Protein AF-0000000080414585 (afdb_homodimer)

Nearest PDB structures (foldseek):
  7n94-assembly2_B  TM=7.029E-01  e=3.681E+00  Homo sapiens
  2xro-assembly1_E  TM=2.691E-01  e=3.220E+00  Pseudomonas putida
  7n94-assembly2_B  TM=5.873E-01  e=5.509E+00  Homo sapiens
  2xro-assembly1_E  TM=2.695E-01  e=3.018E+00  Pseudomonas putida
  4v1u-assembly1_B  TM=4.059E-01  e=7.696E+00  Lyngbya aestuarii

Solvent-accessible surface area (backbone atoms only — not comparable to full-atom values): 10347 Å² total; per-residue (Å²): 128,71,82,68,76,37,24,48,28,58,72,71,90,74,60,68,71,66,37,61,93,36,61,44,49,72,74,57,36,41,73,35,65,55,66,41,73,58,12,51,52,49,50,52,52,35,48,66,56,44,36,40,76,48,63,10,19,18,79,77,21,52,59,20,63,63,70,38,78,55,98,88,45,71,35,42,61,55,44,41,36,27,24,63,84,25,47,63,35,51,69,61,46,93,128,69,83,66,76,37,24,48,28,58,73,71,91,73,60,70,70,68,38,62,93,36,60,44,49,73,74,57,35,40,72,34,64,55,67,40,74,59,12,51,52,50,50,52,52,34,4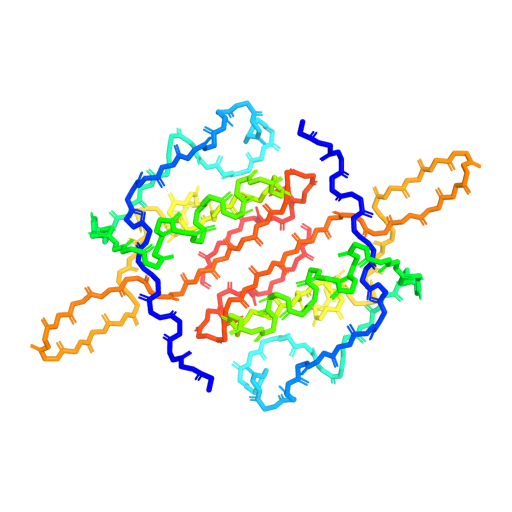8,67,56,45,35,41,75,48,64,10,18,18,81,77,22,53,58,19,62,62,70,38,78,53,97,89,46,70,35,43,60,55,43,40,35,26,25,62,84,26,46,62,35,51,67,62,49,94

Radius of gyration: 15.65 Å; Cα contacts (8 Å, |Δi|>4): 394; chains: 2; bounding box: 30×54×35 Å

Structure (mmCIF, N/CA/C/O backbone):
data_AF-0000000080414585-model_v1
#
loop_
_entity.id
_entity.type
_entity.pdbx_description
1 polymer 'Endonuclease/exonuclease/phosphatase domain-containing protein'
#
loop_
_atom_site.group_PDB
_atom_site.id
_atom_site.type_symbol
_atom_site.label_atom_id
_atom_site.label_alt_id
_atom_site.label_comp_id
_atom_site.label_asym_id
_atom_site.label_entity_id
_atom_site.label_seq_id
_atom_site.pdbx_PDB_ins_code
_atom_site.Cartn_x
_atom_site.Cartn_y
_atom_site.Cartn_z
_atom_site.occupancy
_atom_site.B_iso_or_equiv
_atom_site.auth_seq_id
_atom_site.auth_comp_id
_atom_site.auth_asym_id
_atom_site.auth_atom_id
_atom_site.pdbx_PDB_model_num
ATOM 1 N N . MET A 1 1 ? -13.617 13.078 -6.953 1 32.94 1 MET A N 1
ATOM 2 C CA . MET A 1 1 ? -12.703 12.227 -6.195 1 32.94 1 MET A CA 1
ATOM 3 C C . MET A 1 1 ? -12.023 13.016 -5.082 1 32.94 1 MET A C 1
ATOM 5 O O . MET A 1 1 ? -11.352 14.016 -5.348 1 32.94 1 MET A O 1
ATOM 9 N N . GLY A 1 2 ? -12.648 13.188 -4.074 1 44.84 2 GLY A N 1
ATOM 10 C CA . GLY A 1 2 ? -12.359 14.125 -3.002 1 44.84 2 GLY A CA 1
ATOM 11 C C . GLY A 1 2 ? -11.031 13.867 -2.324 1 44.84 2 GLY A C 1
ATOM 12 O O . GLY A 1 2 ? -10.422 12.812 -2.514 1 44.84 2 GLY A O 1
ATOM 13 N N . ASP A 1 3 ? -10.258 14.984 -1.922 1 55.84 3 ASP A N 1
ATOM 14 C CA . ASP A 1 3 ? -9.062 15.078 -1.087 1 55.84 3 ASP A CA 1
ATOM 15 C C . ASP A 1 3 ? -9.094 14.047 0.036 1 55.84 3 ASP A C 1
ATOM 17 O O . ASP A 1 3 ? -10.047 13.992 0.815 1 55.84 3 ASP A O 1
ATOM 21 N N . PHE A 1 4 ? -8.758 12.805 -0.205 1 63.44 4 PHE A N 1
ATOM 22 C CA . PHE A 1 4 ? -8.727 11.844 0.887 1 63.44 4 PHE A CA 1
ATOM 23 C C . PHE A 1 4 ? -7.906 12.375 2.059 1 63.44 4 PHE A C 1
ATOM 25 O O . PHE A 1 4 ? -6.699 12.141 2.133 1 63.44 4 PHE A O 1
ATOM 32 N N . ASN A 1 5 ? -8.492 13.391 2.703 1 83.19 5 ASN A N 1
ATOM 33 C CA . ASN A 1 5 ? -7.844 14 3.857 1 83.19 5 ASN A CA 1
ATOM 34 C C . ASN A 1 5 ? -7.941 13.109 5.094 1 83.19 5 ASN A C 1
ATOM 36 O O . ASN A 1 5 ? -8.484 13.523 6.121 1 83.19 5 ASN A O 1
ATOM 40 N N . ALA A 1 6 ? -7.539 11.914 4.938 1 92.12 6 ALA A N 1
ATOM 41 C CA . ALA A 1 6 ? -7.52 10.984 6.07 1 92.12 6 ALA A CA 1
ATOM 42 C C . ALA A 1 6 ? -6.402 11.336 7.047 1 92.12 6 ALA A C 1
ATOM 44 O O . ALA A 1 6 ? -5.262 11.562 6.637 1 92.12 6 ALA A O 1
ATOM 45 N N . ARG A 1 7 ? -6.816 11.492 8.273 1 94.19 7 ARG A N 1
ATOM 46 C CA . ARG A 1 7 ? -5.855 11.68 9.359 1 94.19 7 ARG A CA 1
ATOM 47 C C . ARG A 1 7 ? -5.875 10.492 10.312 1 94.19 7 ARG A C 1
ATOM 49 O O . ARG A 1 7 ? -6.914 10.164 10.883 1 94.19 7 ARG A O 1
ATOM 56 N N . VAL A 1 8 ? -4.68 9.805 10.406 1 95.81 8 VAL A N 1
ATOM 57 C CA . VAL A 1 8 ? -4.652 8.539 11.133 1 95.81 8 VAL A CA 1
ATOM 58 C C . VAL A 1 8 ? -4.039 8.742 12.516 1 95.81 8 VAL A C 1
ATOM 60 O O . VAL A 1 8 ? -3.98 7.816 13.32 1 95.81 8 VAL A O 1
ATOM 63 N N . GLY A 1 9 ? -3.549 10 12.805 1 95.75 9 GLY A N 1
ATOM 64 C CA . GLY A 1 9 ? -2.941 10.242 14.102 1 95.75 9 GLY A CA 1
ATOM 65 C C . GLY A 1 9 ? -1.896 9.211 14.477 1 95.75 9 GLY A C 1
ATOM 66 O O . GLY A 1 9 ? -1.092 8.805 13.633 1 95.75 9 GLY A O 1
ATOM 67 N N . ASN A 1 10 ? -1.866 8.82 15.836 1 97.06 10 ASN A N 1
ATOM 68 C CA . ASN A 1 10 ? -0.916 7.832 16.328 1 97.06 10 ASN A CA 1
ATOM 69 C C . ASN A 1 10 ? -1.587 6.484 16.594 1 97.06 10 ASN A C 1
ATOM 71 O O . ASN A 1 10 ? -0.973 5.578 17.156 1 97.06 10 ASN A O 1
ATOM 75 N N . LEU A 1 11 ? -2.867 6.391 16.125 1 95.06 11 LEU A N 1
ATOM 76 C CA . LEU A 1 11 ? -3.512 5.086 16.219 1 95.06 11 LEU A CA 1
ATOM 77 C C . LEU A 1 11 ? -2.777 4.055 15.359 1 95.06 11 LEU A C 1
ATOM 79 O O . LEU A 1 11 ? -2.436 4.328 14.211 1 95.06 11 LEU A O 1
ATOM 83 N N . ASP A 1 12 ? -2.475 2.906 15.938 1 94.44 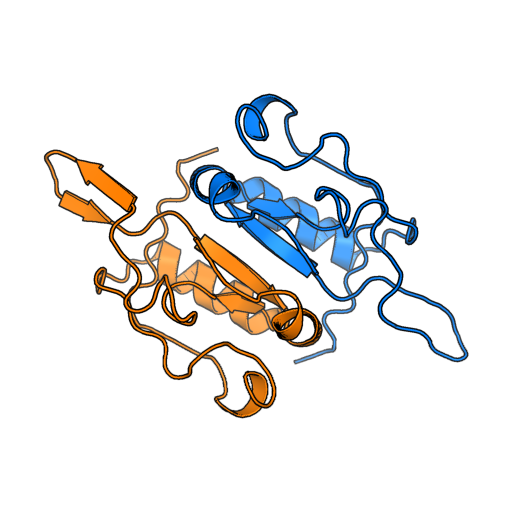12 ASP A N 1
ATOM 84 C CA . ASP A 1 12 ? -1.675 1.858 15.312 1 94.44 12 ASP A CA 1
ATOM 85 C C . ASP A 1 12 ? -2.213 0.473 15.664 1 94.44 12 ASP A C 1
ATOM 87 O O . ASP A 1 12 ? -2.115 0.036 16.812 1 94.44 12 ASP A O 1
ATOM 91 N N . TYR A 1 13 ? -2.76 -0.189 14.688 1 94.19 13 TYR A N 1
ATOM 92 C CA . TYR A 1 13 ? -3.295 -1.531 14.891 1 94.19 13 TYR A CA 1
ATOM 93 C C . TYR A 1 13 ? -2.217 -2.586 14.68 1 94.19 13 TYR A C 1
ATOM 95 O O . TYR A 1 13 ? -2.475 -3.783 14.82 1 94.19 13 TYR A O 1
ATOM 103 N N . SER A 1 14 ? -1.043 -2.164 14.352 1 95.06 14 SER A N 1
ATOM 104 C CA . SER A 1 14 ? 0.007 -3.088 13.938 1 95.06 14 SER A CA 1
ATOM 105 C C . SER A 1 14 ? 0.506 -3.924 15.109 1 95.06 14 SER A C 1
ATOM 107 O O . SER A 1 14 ? 0.507 -3.461 16.25 1 95.06 14 SER A O 1
ATOM 109 N N . ASP A 1 15 ? 0.9 -5.133 14.789 1 95.75 15 ASP A N 1
ATOM 110 C CA . ASP A 1 15 ? 1.646 -5.992 15.703 1 95.75 15 ASP A CA 1
ATOM 111 C C . ASP A 1 15 ? 3.143 -5.691 15.641 1 95.75 15 ASP A C 1
ATOM 113 O O . ASP A 1 15 ? 3.732 -5.672 14.562 1 95.75 15 ASP A O 1
ATOM 117 N N . GLU A 1 16 ? 3.74 -5.512 16.859 1 95.94 16 GLU A N 1
ATOM 118 C CA . GLU A 1 16 ? 5.164 -5.195 16.922 1 95.94 16 GLU A CA 1
ATOM 119 C C . GLU A 1 16 ? 5.992 -6.207 16.141 1 95.94 16 GLU A C 1
ATOM 121 O O . GLU A 1 16 ? 7.008 -5.855 15.539 1 95.94 16 GLU A O 1
ATOM 126 N N . GLN A 1 17 ? 5.609 -7.383 16.078 1 96.69 17 GLN A N 1
ATOM 127 C CA . GLN A 1 17 ? 6.379 -8.484 15.523 1 96.69 17 GLN A CA 1
ATOM 128 C C . GLN A 1 17 ? 6.574 -8.312 14.016 1 96.69 17 GLN A C 1
ATOM 130 O O . GLN A 1 17 ? 7.539 -8.82 13.445 1 96.69 17 GLN A O 1
ATOM 135 N N . VAL A 1 18 ? 5.645 -7.602 13.406 1 95.5 18 VAL A N 1
ATOM 136 C CA . VAL A 1 18 ? 5.715 -7.48 11.953 1 95.5 18 VAL A CA 1
ATOM 137 C C . VAL A 1 18 ? 6.918 -6.625 11.562 1 95.5 18 VAL A C 1
ATOM 139 O O . VAL A 1 18 ? 7.375 -6.672 10.414 1 95.5 18 VAL A O 1
ATOM 142 N N . PHE A 1 19 ? 7.414 -5.816 12.469 1 96.69 19 PHE A N 1
ATOM 143 C CA . PHE A 1 19 ? 8.5 -4.895 12.172 1 96.69 19 PHE A CA 1
ATOM 144 C C . PHE A 1 19 ? 9.844 -5.5 12.547 1 96.69 19 PHE A C 1
ATOM 146 O O . PHE A 1 19 ? 10.891 -4.867 12.367 1 96.69 19 PHE A O 1
ATOM 153 N N . PHE A 1 20 ? 9.734 -6.77 13.062 1 94.44 20 PHE A N 1
ATOM 154 C CA . PHE A 1 20 ? 10.977 -7.445 13.398 1 94.44 20 PHE A CA 1
ATOM 155 C C . PHE A 1 20 ? 11.852 -7.621 12.164 1 94.44 20 PHE A C 1
ATOM 157 O O . PHE A 1 20 ? 11.359 -8 11.102 1 94.44 20 PHE A O 1
ATOM 164 N N . GLU A 1 21 ? 13.117 -7.289 12.18 1 93.56 21 GLU A N 1
ATOM 165 C CA . GLU A 1 21 ? 14.109 -7.441 11.125 1 93.56 21 GLU A CA 1
ATOM 166 C C . GLU A 1 21 ? 13.938 -6.375 10.047 1 93.56 21 GLU A C 1
ATOM 168 O O . GLU A 1 21 ? 14.305 -6.586 8.891 1 93.56 21 GLU A O 1
ATOM 173 N N . THR A 1 22 ? 13.102 -5.434 10.281 1 95 22 THR A N 1
ATOM 174 C CA . THR A 1 22 ? 12.992 -4.27 9.406 1 95 22 THR A CA 1
ATOM 175 C C . THR A 1 22 ? 13.695 -3.062 10.023 1 95 22 THR A C 1
ATOM 177 O O . THR A 1 22 ? 14.188 -3.131 11.148 1 95 22 THR A O 1
ATOM 180 N N . LYS A 1 23 ? 13.797 -1.981 9.336 1 93.81 23 LYS A N 1
ATOM 181 C CA . LYS A 1 23 ? 14.383 -0.744 9.836 1 93.81 23 LYS A CA 1
ATOM 182 C C . LYS A 1 23 ? 13.32 0.173 10.43 1 93.81 23 LYS A C 1
ATOM 184 O O . LYS A 1 23 ? 13.602 1.317 10.789 1 93.81 23 LYS A O 1
ATOM 189 N N . LEU A 1 24 ? 12.094 -0.385 10.469 1 96.06 24 LEU A N 1
ATOM 190 C CA . LEU A 1 24 ? 10.961 0.417 10.914 1 96.06 24 LEU A CA 1
ATOM 191 C C . LEU A 1 24 ? 10.727 0.236 12.406 1 96.06 24 LEU A C 1
ATOM 193 O O . LEU A 1 24 ? 10.773 -0.886 12.922 1 96.06 24 LEU A O 1
ATOM 197 N N . GLU A 1 25 ? 10.5 1.334 13.031 1 96.31 25 GLU A N 1
ATOM 198 C CA . GLU A 1 25 ? 10.297 1.326 14.477 1 96.31 25 GLU A CA 1
ATOM 199 C C . GLU A 1 25 ? 8.844 1.035 14.836 1 96.31 25 GLU A C 1
ATOM 201 O O . GLU A 1 25 ? 7.941 1.291 14.031 1 96.31 25 GLU A O 1
ATOM 206 N N . TRP A 1 26 ? 8.602 0.484 16.031 1 96.06 26 TRP A N 1
ATOM 207 C CA . TRP A 1 26 ? 7.305 0.287 16.672 1 96.06 26 TRP A CA 1
ATOM 208 C C . TRP A 1 26 ? 7.344 0.722 18.125 1 96.06 26 TRP A C 1
ATOM 210 O O . TRP A 1 26 ? 8.312 0.443 18.844 1 96.06 26 TRP A O 1
ATOM 220 N N . PRO A 1 27 ? 6.5 1.362 18.641 1 95.19 27 PRO A N 1
ATOM 221 C C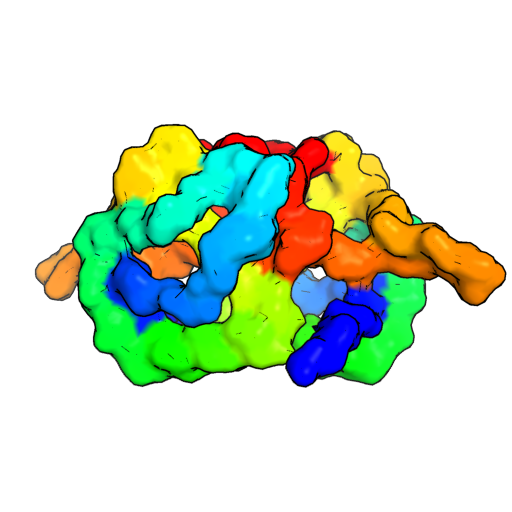A . PRO A 1 27 ? 5.352 1.935 17.938 1 95.19 27 PRO A CA 1
ATOM 222 C C . PRO A 1 27 ? 5.742 3.104 17.031 1 95.19 27 PRO A C 1
ATOM 224 O O . PRO A 1 27 ? 6.879 3.574 17.078 1 95.19 27 PRO A O 1
ATOM 227 N N . ARG A 1 28 ? 4.75 3.461 16.188 1 95.12 28 ARG A N 1
ATOM 228 C CA . ARG A 1 28 ? 4.957 4.656 15.375 1 95.12 28 ARG A CA 1
ATOM 229 C C . ARG A 1 28 ? 4.719 5.922 16.188 1 95.12 28 ARG A C 1
ATOM 231 O O . ARG A 1 28 ? 4.047 5.883 17.219 1 95.12 28 ARG A O 1
ATOM 238 N N . PHE A 1 29 ? 5.324 7.055 15.664 1 97.25 29 PHE A N 1
ATOM 239 C CA . PHE A 1 29 ? 5.094 8.352 16.297 1 97.25 29 PHE A CA 1
ATOM 240 C C . PHE A 1 29 ? 4.891 9.43 15.242 1 97.25 29 PHE A C 1
ATOM 242 O O . PHE A 1 29 ? 5.664 9.531 14.289 1 97.25 29 PHE A O 1
ATOM 249 N N . SER A 1 30 ? 3.83 10.219 15.398 1 97.25 30 SER A N 1
ATOM 250 C CA . SER A 1 30 ? 3.506 11.32 14.5 1 97.25 30 SER A CA 1
ATOM 251 C C . SER A 1 30 ? 3.188 12.594 15.281 1 97.25 30 SER A C 1
ATOM 253 O O . SER A 1 30 ? 2.553 12.531 16.344 1 97.25 30 SER A O 1
ATOM 255 N N . TYR A 1 31 ? 3.66 13.742 14.805 1 96.94 31 TYR A N 1
ATOM 256 C CA . TYR A 1 31 ? 3.277 15.023 15.398 1 96.94 31 TYR A CA 1
ATOM 257 C C . TYR A 1 31 ? 1.79 15.289 15.203 1 96.94 31 TYR A C 1
ATOM 259 O O . TYR A 1 31 ? 1.171 16 16 1 96.94 31 TYR A O 1
ATOM 267 N N . ASP A 1 32 ? 1.221 14.719 14.102 1 96.56 32 ASP A N 1
ATOM 268 C CA . ASP A 1 32 ? -0.223 14.82 13.906 1 96.56 32 ASP A CA 1
ATOM 269 C C . ASP A 1 32 ? -0.965 13.781 14.742 1 96.56 32 ASP A C 1
ATOM 271 O O . ASP A 1 32 ? -1.081 12.625 14.336 1 96.56 32 ASP A O 1
ATOM 275 N N . ASN A 1 33 ? -1.547 14.203 15.781 1 96 33 ASN A N 1
ATOM 276 C CA . ASN A 1 33 ? -2.221 13.273 16.688 1 96 33 ASN A CA 1
ATOM 277 C C . ASN A 1 33 ? -3.727 13.25 16.438 1 96 33 ASN A C 1
ATOM 279 O O . ASN A 1 33 ? -4.473 12.617 17.188 1 96 33 ASN A O 1
ATOM 283 N N . ASN A 1 34 ? -4.117 13.938 15.391 1 95.62 34 ASN A N 1
ATOM 284 C CA . ASN A 1 34 ? -5.547 13.977 15.102 1 95.62 34 ASN A CA 1
ATOM 285 C C . ASN A 1 34 ? -5.992 12.75 14.305 1 95.62 34 ASN A C 1
ATOM 287 O O . ASN A 1 34 ? -5.328 12.359 13.344 1 95.62 34 ASN A O 1
ATOM 291 N N . LEU A 1 35 ? -7.062 12.125 14.781 1 96.06 35 LEU A N 1
ATOM 292 C CA . LEU A 1 35 ? -7.746 11.016 14.125 1 96.06 35 LEU A CA 1
ATOM 293 C C . LEU A 1 35 ? -9.148 11.43 13.688 1 96.06 35 LEU A C 1
ATOM 295 O O . LEU A 1 35 ? -9.922 11.961 14.484 1 96.06 35 LEU A O 1
ATOM 299 N N . ASN A 1 36 ? -9.367 11.281 12.43 1 94.5 36 ASN A N 1
ATOM 300 C CA . ASN A 1 36 ? -10.719 11.547 11.969 1 94.5 36 ASN A CA 1
ATOM 301 C C . ASN A 1 36 ? -11.398 10.281 11.453 1 94.5 36 ASN A C 1
ATOM 303 O O . ASN A 1 36 ? -10.805 9.203 11.461 1 94.5 36 ASN A O 1
ATOM 307 N N . LYS A 1 37 ? -12.664 10.422 11.102 1 94.5 37 LYS A N 1
ATOM 308 C CA . LYS A 1 37 ? -13.461 9.266 10.68 1 94.5 37 LYS A CA 1
ATOM 309 C C . LYS A 1 37 ? -12.836 8.594 9.461 1 94.5 37 LYS A C 1
ATOM 311 O O . LYS A 1 37 ? -12.773 7.363 9.391 1 94.5 37 LYS A O 1
ATOM 316 N N . ARG A 1 38 ? -12.398 9.375 8.508 1 91.56 38 ARG A N 1
ATOM 317 C CA . ARG A 1 38 ? -11.781 8.836 7.301 1 91.56 38 ARG A CA 1
ATOM 318 C C . ARG A 1 38 ? -10.492 8.086 7.637 1 91.56 38 ARG A C 1
ATOM 320 O O . ARG A 1 38 ? -10.227 7.023 7.074 1 91.56 38 ARG A O 1
ATOM 327 N N . GLY A 1 39 ? -9.727 8.664 8.578 1 94.19 39 GLY A N 1
ATOM 328 C CA . GLY A 1 39 ? -8.523 7.996 9.047 1 94.19 39 GLY A CA 1
ATOM 329 C C . GLY A 1 39 ? -8.805 6.652 9.695 1 94.19 39 GLY A C 1
ATOM 330 O O . GLY A 1 39 ? -8.086 5.68 9.445 1 94.19 39 GLY A O 1
ATOM 331 N N . THR A 1 40 ? -9.875 6.617 10.453 1 95.06 40 THR A N 1
ATOM 332 C CA . THR A 1 40 ? -10.258 5.375 11.117 1 95.06 40 THR A CA 1
ATOM 333 C C . THR A 1 40 ? -10.641 4.309 10.102 1 95.06 40 THR A C 1
ATOM 335 O O . THR A 1 40 ? -10.211 3.16 10.203 1 95.06 40 THR A O 1
ATOM 338 N N . LEU A 1 41 ? -11.398 4.672 9.156 1 93.44 41 LEU A N 1
ATOM 339 C CA . LEU A 1 41 ? -11.82 3.746 8.109 1 93.44 41 LEU A CA 1
ATOM 340 C C . LEU A 1 41 ? -10.625 3.25 7.305 1 93.44 41 LEU A C 1
ATOM 342 O O . LEU A 1 41 ? -10.531 2.059 7 1 93.44 41 LEU A O 1
ATOM 346 N N . LEU A 1 42 ? -9.797 4.148 6.984 1 93.25 42 LEU A N 1
ATOM 347 C CA . LEU A 1 42 ? -8.586 3.785 6.254 1 93.25 42 LEU A CA 1
ATOM 348 C C . LEU A 1 42 ? -7.754 2.783 7.047 1 93.25 42 LEU A C 1
ATOM 350 O O . LEU A 1 42 ? -7.328 1.762 6.504 1 93.25 42 LEU A O 1
ATOM 354 N N . LEU A 1 43 ? -7.562 3.09 8.305 1 95.19 43 LEU A N 1
ATOM 355 C CA . LEU A 1 43 ? -6.781 2.213 9.172 1 95.19 43 LEU A CA 1
ATOM 356 C C . LEU A 1 43 ? -7.398 0.818 9.227 1 95.19 43 LEU A C 1
ATOM 358 O O . LEU A 1 43 ? -6.684 -0.184 9.156 1 95.19 43 LEU A O 1
ATOM 362 N N . GLU A 1 44 ? -8.641 0.764 9.359 1 94.12 44 GLU A N 1
ATOM 363 C CA . GLU A 1 44 ? -9.336 -0.517 9.445 1 94.12 44 GLU A CA 1
ATOM 364 C C . GLU A 1 44 ? -9.195 -1.307 8.148 1 94.12 44 GLU A C 1
ATOM 366 O O . GLU A 1 44 ? -8.938 -2.512 8.172 1 94.12 44 GLU A O 1
ATOM 371 N N . MET A 1 45 ? -9.359 -0.593 7.094 1 90.75 45 MET A N 1
ATOM 372 C CA . MET A 1 45 ? -9.242 -1.24 5.793 1 90.75 45 MET A CA 1
ATOM 373 C C . MET A 1 45 ? -7.824 -1.763 5.574 1 90.75 45 MET A C 1
ATOM 375 O O . MET A 1 45 ? -7.637 -2.922 5.199 1 90.75 45 MET A O 1
ATOM 379 N N . MET A 1 46 ? -6.887 -0.902 5.832 1 93.06 46 MET A N 1
ATOM 380 C CA . MET A 1 46 ? -5.488 -1.274 5.633 1 93.06 46 MET A CA 1
ATOM 381 C C . MET A 1 46 ? -5.094 -2.42 6.559 1 93.06 46 MET A C 1
ATOM 383 O O . MET A 1 46 ? -4.383 -3.338 6.148 1 93.06 46 MET A O 1
ATOM 387 N N . ASP A 1 47 ? -5.602 -2.371 7.742 1 93.06 47 ASP A N 1
ATOM 388 C CA . ASP A 1 47 ? -5.312 -3.441 8.688 1 93.06 47 ASP A CA 1
ATOM 389 C C . ASP A 1 47 ? -5.871 -4.777 8.195 1 93.06 47 ASP A C 1
ATOM 391 O O . ASP A 1 47 ? -5.211 -5.812 8.32 1 93.06 47 ASP A O 1
ATOM 395 N N . SER A 1 48 ? -7.016 -4.723 7.695 1 90.38 48 SER A N 1
ATOM 396 C CA . SER A 1 48 ? -7.656 -5.941 7.211 1 90.38 48 SER A CA 1
ATOM 397 C C . SER A 1 48 ? -6.895 -6.539 6.035 1 90.38 48 SER A C 1
ATOM 399 O O . SER A 1 48 ? -7 -7.734 5.762 1 90.38 48 SER A O 1
ATOM 401 N N . LEU A 1 49 ? -6.129 -5.691 5.379 1 88.25 49 LEU A N 1
ATOM 402 C CA . LEU A 1 49 ? -5.355 -6.137 4.227 1 88.25 49 LEU A CA 1
ATOM 403 C C . LEU A 1 49 ? -3.896 -6.371 4.605 1 8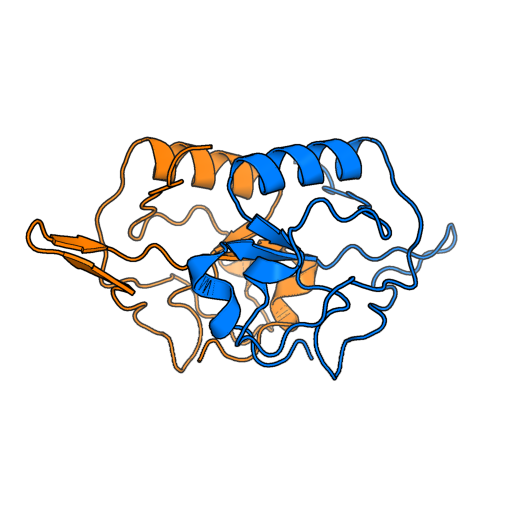8.25 49 LEU A C 1
ATOM 405 O O . LEU A 1 49 ? -3.059 -6.633 3.74 1 88.25 49 LEU A O 1
ATOM 409 N N . ASN A 1 50 ? -3.561 -6.234 5.852 1 92.25 50 ASN A N 1
ATOM 410 C CA . ASN A 1 50 ? -2.221 -6.441 6.387 1 92.25 50 ASN A CA 1
ATOM 411 C C . ASN A 1 50 ? -1.236 -5.402 5.855 1 92.25 50 ASN A C 1
ATOM 413 O O . ASN A 1 50 ? -0.117 -5.742 5.469 1 92.25 50 ASN A O 1
ATOM 417 N N . PHE A 1 51 ? -1.729 -4.227 5.75 1 94.56 51 PHE A N 1
ATOM 418 C CA . PHE A 1 51 ? -0.87 -3.1 5.414 1 94.56 51 PHE A CA 1
ATOM 419 C C . PHE A 1 51 ? -0.539 -2.281 6.656 1 94.56 51 PHE A C 1
ATOM 421 O O . PHE A 1 51 ? -1.375 -2.133 7.551 1 94.56 51 PHE A O 1
ATOM 428 N N . GLU A 1 52 ? 0.686 -1.753 6.66 1 96.31 52 GLU A N 1
ATOM 429 C CA . GLU A 1 52 ? 1.174 -0.913 7.75 1 96.31 52 GLU A CA 1
ATOM 430 C C . GLU A 1 52 ? 1.488 0.499 7.262 1 96.31 52 GLU A C 1
ATOM 432 O O . GLU A 1 52 ? 2.041 0.675 6.172 1 96.31 52 GLU A O 1
ATOM 437 N N . VAL A 1 53 ? 1.048 1.457 7.973 1 96.69 53 VAL A N 1
ATOM 438 C CA . VAL A 1 53 ? 1.496 2.82 7.711 1 96.69 53 VAL A CA 1
ATOM 439 C C . VAL A 1 53 ? 2.947 2.982 8.156 1 96.69 53 VAL A C 1
ATOM 441 O O . VAL A 1 53 ? 3.301 2.627 9.281 1 96.69 53 VAL A O 1
ATOM 444 N N . CYS A 1 54 ? 3.773 3.592 7.379 1 95.62 54 CYS A N 1
ATOM 445 C CA . CYS A 1 54 ? 5.211 3.602 7.625 1 95.62 54 CYS A CA 1
ATOM 446 C C . CYS A 1 54 ? 5.668 4.965 8.133 1 95.62 54 CYS A C 1
ATOM 448 O O . CYS A 1 54 ? 6.77 5.098 8.664 1 95.62 54 CYS A O 1
ATOM 450 N N . ASN A 1 55 ? 4.824 5.969 7.98 1 94.19 55 ASN A N 1
ATOM 451 C CA . ASN A 1 55 ? 5.188 7.293 8.484 1 94.19 55 ASN A CA 1
ATOM 452 C C . ASN A 1 55 ? 5.441 7.27 9.984 1 94.19 55 ASN A C 1
ATOM 454 O O . ASN A 1 55 ? 4.656 6.703 10.742 1 94.19 55 ASN A O 1
ATOM 458 N N . GLY A 1 56 ? 6.613 7.93 10.305 1 95.81 56 GLY A N 1
ATOM 459 C CA . GLY A 1 56 ? 6.93 8.031 11.719 1 95.81 56 GLY A CA 1
ATOM 460 C C . GLY A 1 56 ? 7.633 6.805 12.266 1 95.81 56 GLY A C 1
ATOM 461 O O . GLY A 1 56 ? 7.656 6.582 13.477 1 95.81 56 GLY A O 1
ATOM 462 N N . ARG A 1 57 ? 8.195 5.984 11.297 1 96.38 57 ARG A N 1
ATOM 463 C CA . ARG A 1 57 ? 8.836 4.75 11.75 1 96.38 57 ARG A CA 1
ATOM 464 C C . ARG A 1 57 ? 10.312 4.723 11.367 1 96.38 57 ARG A C 1
ATOM 466 O O . ARG A 1 57 ? 11.086 3.93 11.906 1 96.38 57 ARG A O 1
ATOM 473 N N . THR A 1 58 ? 10.695 5.469 10.398 1 94.69 58 THR A N 1
ATOM 474 C CA . THR A 1 58 ? 12.07 5.406 9.914 1 94.69 58 THR A CA 1
ATOM 475 C C . THR A 1 58 ? 12.938 6.438 10.625 1 94.69 58 THR A C 1
ATOM 477 O O . THR A 1 58 ? 12.422 7.379 11.234 1 94.69 58 THR A O 1
ATOM 480 N N . LYS A 1 59 ? 14.188 6.297 10.539 1 92.94 59 LYS A N 1
ATOM 481 C CA . LYS A 1 59 ? 15.141 7.16 11.234 1 92.94 59 LYS A CA 1
ATOM 482 C C . LYS A 1 59 ? 14.938 8.625 10.852 1 92.94 59 LYS A C 1
ATOM 484 O O . LYS A 1 59 ? 14.945 9.5 11.719 1 92.94 59 LYS A O 1
ATOM 489 N N . SER A 1 60 ? 14.688 9 9.625 1 91.94 60 SER A N 1
ATOM 490 C CA . SER A 1 60 ? 14.609 10.375 9.148 1 91.94 60 SER A CA 1
ATOM 491 C C . SER A 1 60 ? 13.203 10.938 9.305 1 91.94 60 SER A C 1
ATOM 493 O O . SER A 1 60 ? 13 12.156 9.219 1 91.94 60 SER A O 1
ATOM 495 N N . ASP A 1 61 ? 12.344 10.023 9.586 1 91.75 61 ASP A N 1
ATOM 496 C CA . ASP A 1 61 ? 10.953 10.469 9.594 1 91.75 61 ASP A CA 1
ATOM 497 C C . ASP A 1 61 ? 10.289 10.203 10.938 1 91.75 61 ASP A C 1
ATOM 499 O O . ASP A 1 61 ? 9.062 10.156 11.039 1 91.75 61 ASP A O 1
ATOM 503 N N . ARG A 1 62 ? 11.086 9.977 11.953 1 93.31 62 ARG A N 1
ATOM 504 C CA . ARG A 1 62 ? 10.516 9.781 13.281 1 93.31 62 ARG A CA 1
ATOM 505 C C . ARG A 1 62 ? 10.898 10.93 14.219 1 93.31 62 ARG A C 1
ATOM 507 O O . ARG A 1 62 ? 12.07 11.094 14.562 1 9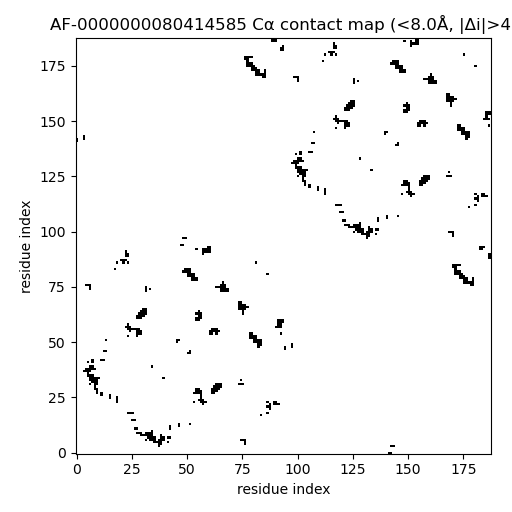3.31 62 ARG A O 1
ATOM 514 N N . PRO A 1 63 ? 9.875 11.734 14.734 1 96.38 63 PRO A N 1
ATOM 515 C CA . PRO A 1 63 ? 8.445 11.602 14.469 1 96.38 63 PRO A CA 1
ATOM 516 C C . PRO A 1 63 ? 8.055 12.086 13.078 1 96.38 63 PRO A C 1
ATOM 518 O O . PRO A 1 63 ? 8.781 12.883 12.469 1 96.38 63 PRO A O 1
ATOM 521 N N . ALA A 1 64 ? 6.879 11.492 12.57 1 94.88 64 ALA A N 1
ATOM 522 C CA . ALA A 1 64 ? 6.328 11.992 11.32 1 94.88 64 ALA A CA 1
ATOM 523 C C . ALA A 1 64 ? 5.883 13.445 11.453 1 94.88 64 ALA A C 1
ATOM 525 O O . ALA A 1 64 ? 5.195 13.805 12.414 1 94.88 64 ALA A O 1
ATOM 526 N N . HIS A 1 65 ? 6.258 14.258 10.5 1 93.12 65 HIS A N 1
ATOM 527 C CA . HIS A 1 65 ? 5.984 15.695 10.555 1 93.12 65 HIS A CA 1
ATOM 528 C C . HIS A 1 65 ? 4.711 16.047 9.789 1 93.12 65 HIS A C 1
ATOM 530 O O . HIS A 1 65 ? 4.297 15.297 8.898 1 93.12 65 HIS A O 1
ATOM 536 N N . PHE A 1 66 ? 4.184 17.156 10.094 1 93.38 66 PHE A N 1
ATOM 537 C CA . PHE A 1 66 ? 3.088 17.719 9.305 1 93.38 66 PHE A CA 1
ATOM 538 C C . PHE A 1 66 ? 3.529 17.969 7.875 1 93.38 66 PHE A C 1
ATOM 540 O O . PHE A 1 66 ? 4.656 18.422 7.637 1 93.38 66 PHE A O 1
ATOM 547 N N . THR A 1 67 ? 2.672 17.656 6.941 1 89.12 67 THR A N 1
ATOM 548 C CA . THR A 1 67 ? 3.025 17.859 5.543 1 89.12 67 THR A CA 1
ATOM 549 C C . THR A 1 67 ? 2.07 18.859 4.891 1 89.12 67 THR A C 1
ATOM 551 O O . THR A 1 67 ? 2.311 19.312 3.77 1 89.12 67 THR A O 1
ATOM 554 N N . TYR A 1 68 ? 1.027 19.125 5.555 1 90.12 68 TYR A N 1
ATOM 555 C CA . TYR A 1 68 ? 0.067 20.125 5.109 1 90.12 68 TYR A CA 1
ATOM 556 C C . TYR A 1 68 ? -0.121 21.219 6.164 1 90.12 68 TYR A C 1
ATOM 558 O O . TYR A 1 68 ? -0.398 20.906 7.328 1 90.12 68 TYR A O 1
ATOM 566 N N . ILE A 1 69 ? 0.144 22.406 5.742 1 89.81 69 ILE A N 1
ATOM 567 C CA . ILE A 1 69 ? -0.044 23.547 6.633 1 89.81 69 ILE A CA 1
ATOM 568 C C . ILE A 1 69 ? -0.97 24.562 5.973 1 89.81 69 ILE A C 1
ATOM 570 O O . ILE A 1 69 ? -0.737 24.984 4.836 1 89.81 69 ILE A O 1
ATOM 574 N N . SER A 1 70 ? -1.996 24.828 6.633 1 90.25 70 SER A N 1
ATOM 575 C CA . SER A 1 70 ? -2.945 25.828 6.152 1 90.25 70 SER A CA 1
ATOM 576 C C . SER A 1 70 ? -3.311 26.812 7.25 1 90.25 70 SER A C 1
ATOM 578 O O . SER A 1 70 ? -2.781 26.75 8.359 1 90.25 70 SER A O 1
ATOM 580 N N . THR A 1 71 ? -4.086 27.766 6.926 1 91.75 71 THR A N 1
ATOM 581 C CA . THR A 1 71 ? -4.531 28.766 7.887 1 91.75 71 THR A CA 1
ATOM 582 C C . THR A 1 71 ? -5.359 28.125 8.992 1 91.75 71 THR A C 1
ATOM 584 O O . T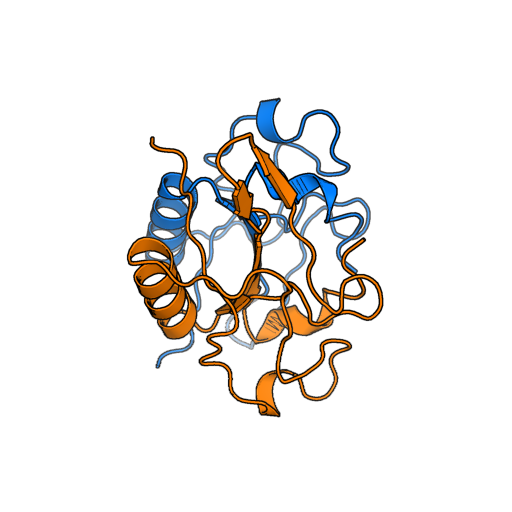HR A 1 71 ? -5.426 28.641 10.109 1 91.75 71 THR A O 1
ATOM 587 N N . VAL A 1 72 ? -5.883 26.969 8.672 1 87.25 72 VAL A N 1
ATOM 588 C CA . VAL A 1 72 ? -6.816 26.344 9.602 1 87.25 72 VAL A CA 1
ATOM 589 C C . VAL A 1 72 ? -6.078 25.344 10.477 1 87.25 72 VAL A C 1
ATOM 591 O O . VAL A 1 72 ? -6.559 24.969 11.555 1 87.25 72 VAL A O 1
ATOM 594 N N . GLY A 1 73 ? -4.891 24.953 9.969 1 91.94 73 GLY A N 1
ATOM 595 C CA . GLY A 1 73 ? -4.16 23.984 10.781 1 91.94 73 GLY A CA 1
ATOM 596 C C . GLY A 1 73 ? -3.113 23.219 9.992 1 91.94 73 GLY A C 1
ATOM 597 O O . GLY A 1 73 ? -2.764 23.594 8.875 1 91.94 73 GLY A O 1
ATOM 598 N N . LYS A 1 74 ? -2.512 22.281 10.711 1 94.69 74 LYS A N 1
ATOM 599 C CA . LYS A 1 74 ? -1.483 21.406 10.148 1 94.69 74 LYS A CA 1
ATOM 600 C C . LYS A 1 74 ? -1.908 19.938 10.203 1 94.69 74 LYS A C 1
ATOM 602 O O . LYS A 1 74 ? -2.66 19.547 11.094 1 94.69 74 LYS A O 1
ATOM 607 N N . SER A 1 75 ? -1.569 19.219 9.125 1 93.25 75 SER A N 1
ATOM 608 C CA . SER A 1 75 ? -1.925 17.797 9.102 1 93.25 75 SER A CA 1
ATOM 609 C C . SER A 1 75 ? -0.879 16.984 8.359 1 93.25 75 SER A C 1
ATOM 611 O O . SER A 1 75 ? -0.124 17.516 7.543 1 93.25 75 SER A O 1
ATOM 613 N N . LEU A 1 76 ? -0.688 15.719 8.781 1 92.44 76 LEU A N 1
ATOM 614 C CA . LEU A 1 76 ? 0.055 14.742 7.996 1 92.44 76 LEU A CA 1
ATOM 615 C C . LEU A 1 76 ? -0.851 14.07 6.969 1 92.44 76 LEU A C 1
ATOM 617 O O . LEU A 1 76 ? -1.677 13.227 7.32 1 92.44 76 LEU A O 1
ATOM 621 N N . ILE A 1 77 ? -0.625 14.445 5.73 1 88.75 77 ILE A N 1
ATOM 622 C CA . ILE A 1 77 ? -1.525 13.898 4.723 1 88.75 77 ILE A CA 1
ATOM 623 C C . ILE A 1 77 ? -0.734 13.039 3.738 1 88.75 77 ILE A C 1
ATOM 625 O O . ILE A 1 77 ? -1.316 12.375 2.879 1 88.75 77 ILE A O 1
ATOM 629 N N . ASP A 1 78 ? 0.594 13.078 3.842 1 89.38 78 ASP A N 1
ATOM 630 C CA . ASP A 1 78 ? 1.438 12.188 3.053 1 89.38 78 ASP A CA 1
ATOM 631 C C . ASP A 1 78 ? 1.597 10.836 3.736 1 89.38 78 ASP A C 1
ATOM 633 O O . ASP A 1 78 ? 2.166 10.742 4.824 1 89.38 78 ASP A O 1
ATOM 637 N N . MET A 1 79 ? 1.072 9.828 3.096 1 93.88 79 MET A N 1
ATOM 638 C CA . MET A 1 79 ? 1.062 8.523 3.76 1 93.88 79 MET A CA 1
ATOM 639 C C . MET A 1 79 ? 1.69 7.457 2.871 1 93.88 79 MET A C 1
ATOM 641 O O . MET A 1 79 ? 1.453 7.43 1.663 1 93.88 79 MET A O 1
ATOM 645 N N . VAL A 1 80 ? 2.479 6.562 3.449 1 94.56 80 VAL A N 1
ATOM 646 C CA . VAL A 1 80 ? 3.105 5.406 2.811 1 94.56 80 VAL A CA 1
ATOM 647 C C . VAL A 1 80 ? 2.633 4.121 3.484 1 94.56 80 VAL A C 1
ATOM 649 O O . VAL A 1 80 ? 2.818 3.941 4.691 1 94.56 80 VAL A O 1
ATOM 652 N N . TRP A 1 81 ? 1.989 3.307 2.719 1 95.5 81 TRP A N 1
ATOM 653 C CA . TRP A 1 81 ? 1.479 2.027 3.203 1 95.5 81 TRP A CA 1
ATOM 654 C C . TRP A 1 81 ? 2.191 0.864 2.521 1 95.5 81 TRP A C 1
ATOM 656 O O . TRP A 1 81 ? 2.398 0.88 1.307 1 95.5 81 TRP A O 1
ATOM 666 N N . VAL A 1 82 ? 2.584 -0.112 3.381 1 94.94 82 VAL A N 1
ATOM 667 C CA . VAL A 1 82 ? 3.334 -1.264 2.891 1 94.94 82 VAL A CA 1
ATOM 668 C C . VAL A 1 82 ? 2.779 -2.545 3.508 1 94.94 82 VAL A C 1
ATOM 670 O O . VAL A 1 82 ? 2.434 -2.57 4.691 1 94.94 82 VAL A O 1
ATOM 673 N N . ASN A 1 83 ? 2.592 -3.576 2.668 1 93.56 83 ASN A N 1
ATOM 674 C CA . ASN A 1 83 ? 2.125 -4.82 3.271 1 93.56 83 ASN A CA 1
ATOM 675 C C . ASN A 1 83 ? 3.234 -5.512 4.055 1 93.56 83 ASN A C 1
ATOM 677 O O . ASN A 1 83 ? 4.418 -5.242 3.838 1 93.56 83 ASN A O 1
ATOM 681 N N . ASP A 1 84 ? 2.824 -6.438 4.926 1 91.94 84 ASP A N 1
ATOM 682 C CA . ASP A 1 84 ? 3.705 -7.035 5.926 1 91.94 84 ASP A CA 1
ATOM 683 C C . ASP A 1 84 ? 4.965 -7.605 5.277 1 91.94 84 ASP A C 1
ATOM 685 O O . ASP A 1 84 ? 6.074 -7.395 5.773 1 91.94 84 ASP A O 1
ATOM 689 N N . SER A 1 85 ? 4.867 -8.219 4.145 1 87.88 85 SER A N 1
ATOM 690 C CA . SER A 1 85 ? 5.984 -8.914 3.51 1 87.88 85 SER A CA 1
ATOM 691 C C . SER A 1 85 ? 6.957 -7.93 2.867 1 87.88 85 SER A C 1
ATOM 693 O O . SER A 1 85 ? 8.117 -8.266 2.625 1 87.88 85 SER A O 1
ATOM 695 N N . ALA A 1 86 ? 6.531 -6.664 2.646 1 90.69 86 ALA A N 1
ATOM 696 C CA . ALA A 1 86 ? 7.32 -5.711 1.874 1 90.69 86 ALA A CA 1
ATOM 697 C C . ALA A 1 86 ? 7.984 -4.684 2.787 1 90.69 86 ALA A C 1
ATOM 699 O O . ALA A 1 86 ? 8.742 -3.828 2.322 1 90.69 86 ALA A O 1
ATOM 700 N N . LEU A 1 87 ? 7.82 -4.781 4.082 1 93.06 87 LEU A N 1
ATOM 701 C CA . LEU A 1 87 ? 8.289 -3.762 5.012 1 93.06 87 LEU A CA 1
ATOM 702 C C . LEU A 1 87 ? 9.805 -3.607 4.93 1 93.06 87 LEU A C 1
ATOM 704 O O . LEU A 1 87 ? 10.336 -2.512 5.129 1 93.06 87 LEU A O 1
ATOM 708 N N . LYS A 1 88 ? 10.469 -4.668 4.5 1 90.5 88 LYS A N 1
ATOM 709 C CA . LYS A 1 88 ? 11.922 -4.648 4.422 1 90.5 88 LYS A CA 1
ATOM 710 C C . LYS A 1 88 ? 12.398 -3.777 3.262 1 90.5 88 LYS A C 1
ATOM 712 O O . LYS A 1 88 ? 13.57 -3.387 3.209 1 90.5 88 LYS A O 1
ATOM 717 N N . LEU A 1 89 ? 11.516 -3.447 2.346 1 87.38 89 LEU A N 1
ATOM 718 C CA . LEU A 1 89 ? 11.875 -2.637 1.184 1 87.38 89 LEU A CA 1
ATOM 719 C C . LEU A 1 89 ? 12.039 -1.172 1.572 1 87.38 89 LEU A C 1
ATOM 721 O O . LEU A 1 89 ? 12.633 -0.39 0.825 1 87.38 89 LEU A O 1
ATOM 725 N N . ILE A 1 90 ? 11.461 -0.771 2.699 1 88.5 90 ILE A N 1
ATOM 726 C CA . ILE A 1 90 ? 11.516 0.616 3.148 1 88.5 90 ILE A CA 1
ATOM 727 C C . ILE A 1 90 ? 12.75 0.828 4.02 1 88.5 90 ILE A C 1
ATOM 729 O O . ILE A 1 90 ? 12.836 0.295 5.129 1 88.5 90 ILE A O 1
ATOM 733 N N . ASN A 1 91 ? 13.641 1.505 3.539 1 87.12 91 ASN A N 1
ATOM 734 C CA . ASN A 1 91 ? 14.859 1.793 4.281 1 87.12 91 ASN A CA 1
ATOM 735 C C . ASN A 1 91 ? 14.758 3.109 5.047 1 87.12 91 ASN A C 1
ATOM 737 O O . ASN A 1 91 ? 15.219 3.213 6.18 1 87.12 91 ASN A O 1
ATOM 741 N N . ASP A 1 92 ? 14.305 4.105 4.336 1 89.38 92 ASP A N 1
ATOM 742 C CA . ASP A 1 92 ? 14.133 5.438 4.91 1 89.38 92 ASP A CA 1
ATOM 743 C C . ASP A 1 92 ? 13.102 6.246 4.129 1 89.38 92 ASP A C 1
ATOM 745 O O . ASP A 1 92 ? 12.883 5.996 2.941 1 89.38 92 ASP A O 1
ATOM 749 N N . LEU A 1 93 ? 12.312 6.961 4.824 1 83.62 93 LEU A N 1
ATOM 750 C CA . LEU A 1 93 ? 11.422 7.934 4.207 1 83.62 93 LEU A CA 1
ATOM 751 C C . LEU A 1 93 ? 11.977 9.352 4.355 1 83.62 93 LEU A C 1
ATOM 753 O O . LEU A 1 93 ? 12.234 9.805 5.469 1 83.62 93 LEU A O 1
ATOM 757 N N . GLU A 1 94 ? 12.531 9.82 3.283 1 78.44 94 GLU A N 1
ATOM 758 C CA . GLU A 1 94 ? 13.117 11.156 3.34 1 78.44 94 GLU A CA 1
ATOM 759 C C . GLU A 1 94 ? 12.461 12.086 2.322 1 78.44 94 GLU A C 1
ATOM 761 O O . GLU A 1 94 ? 12 11.641 1.271 1 78.44 94 GLU A O 1
ATOM 766 N N . MET B 1 1 ? -7.574 -13.836 8.992 1 32.97 1 MET B N 1
ATOM 767 C CA . MET B 1 1 ? -7.102 -12.695 8.211 1 32.97 1 MET B CA 1
ATOM 768 C C . MET B 1 1 ? -6.246 -13.148 7.039 1 32.97 1 MET B C 1
ATOM 770 O O . MET B 1 1 ? -5.234 -13.828 7.227 1 32.97 1 MET B O 1
ATOM 774 N N . GLY B 1 2 ? -6.793 -13.562 6.066 1 44.81 2 GLY B N 1
ATOM 775 C CA . GLY B 1 2 ? -6.23 -14.305 4.949 1 44.81 2 GLY B CA 1
ATOM 776 C C . GLY B 1 2 ? -5.145 -13.539 4.215 1 44.81 2 GLY B C 1
ATOM 777 O O . GLY B 1 2 ? -5 -12.328 4.398 1 44.81 2 GLY B O 1
ATOM 778 N N . ASP B 1 3 ? -4.016 -14.25 3.783 1 56.06 3 ASP B N 1
ATOM 779 C CA . ASP B 1 3 ? -2.922 -13.859 2.902 1 56.06 3 ASP B CA 1
ATOM 780 C C . ASP B 1 3 ? -3.416 -12.945 1.783 1 56.06 3 ASP B C 1
ATOM 782 O O . ASP B 1 3 ? -4.316 -13.312 1.026 1 56.06 3 ASP B O 1
ATOM 786 N N . PHE B 1 4 ? -3.58 -11.711 1.998 1 63.75 4 PHE B N 1
ATOM 787 C CA . PHE B 1 4 ? -3.98 -10.836 0.903 1 63.75 4 PHE B CA 1
ATOM 788 C C . PHE B 1 4 ? -3.057 -11.008 -0.296 1 63.75 4 PHE B C 1
ATOM 790 O O . PHE B 1 4 ? -2.047 -10.312 -0.415 1 63.75 4 PHE B O 1
ATOM 797 N N . ASN B 1 5 ? -3.229 -12.172 -0.895 1 83.12 5 ASN B N 1
ATOM 798 C CA . ASN B 1 5 ? -2.418 -12.477 -2.07 1 83.12 5 ASN B CA 1
ATOM 799 C C . ASN B 1 5 ? -2.92 -11.727 -3.303 1 83.12 5 ASN B C 1
ATOM 801 O O . ASN B 1 5 ? -3.266 -12.352 -4.309 1 83.12 5 ASN B O 1
ATOM 805 N N . ALA B 1 6 ? -3.062 -10.492 -3.188 1 92.12 6 ALA B N 1
ATOM 806 C CA . ALA B 1 6 ? -3.475 -9.656 -4.316 1 92.12 6 ALA B CA 1
ATOM 807 C C . ALA B 1 6 ? -2.355 -9.539 -5.348 1 92.12 6 ALA B C 1
ATOM 809 O O . ALA B 1 6 ? -1.202 -9.289 -4.996 1 92.12 6 ALA B O 1
ATOM 810 N N . ARG B 1 7 ? -2.725 -9.859 -6.535 1 94.12 7 ARG B N 1
ATOM 811 C CA . ARG B 1 7 ? -1.827 -9.656 -7.668 1 94.12 7 ARG B CA 1
ATOM 812 C C . ARG B 1 7 ? -2.365 -8.586 -8.609 1 94.12 7 ARG B C 1
ATOM 814 O O . ARG B 1 7 ? -3.48 -8.703 -9.125 1 94.12 7 ARG B O 1
ATOM 821 N N . VAL B 1 8 ? -1.54 -7.484 -8.781 1 95.75 8 VAL B N 1
ATOM 822 C CA . VAL B 1 8 ? -2.062 -6.324 -9.492 1 95.75 8 VAL B CA 1
ATOM 823 C C . VAL B 1 8 ? -1.488 -6.285 -10.906 1 95.75 8 VAL B C 1
ATOM 825 O O . VAL B 1 8 ? -1.854 -5.426 -11.711 1 95.75 8 VAL B O 1
ATOM 828 N N . GLY B 1 9 ? -0.561 -7.238 -11.211 1 95.75 9 GLY B N 1
ATOM 829 C CA . GLY B 1 9 ? 0.026 -7.23 -12.547 1 95.75 9 GLY B CA 1
ATOM 830 C C . GLY B 1 9 ? 0.551 -5.867 -12.953 1 95.75 9 GLY B C 1
ATOM 831 O O . GLY B 1 9 ? 1.165 -5.164 -12.148 1 95.75 9 GLY B O 1
ATOM 832 N N . ASN B 1 10 ? 0.363 -5.504 -14.32 1 97 10 ASN B N 1
ATOM 833 C CA . ASN B 1 10 ? 0.814 -4.227 -14.859 1 97 10 ASN B CA 1
ATOM 834 C C . ASN B 1 10 ? -0.352 -3.266 -15.07 1 97 10 ASN B C 1
ATOM 836 O O . ASN B 1 10 ? -0.178 -2.191 -15.648 1 97 10 ASN B O 1
ATOM 840 N N . LEU B 1 11 ? -1.535 -3.676 -14.539 1 95.06 11 LEU B N 1
ATOM 841 C CA . LEU B 1 11 ? -2.652 -2.74 -14.586 1 95.06 11 LEU B CA 1
ATOM 842 C C . LEU B 1 11 ? -2.357 -1.496 -13.75 1 95.06 11 LEU B C 1
ATOM 844 O O . LEU B 1 11 ? -1.89 -1.602 -12.617 1 95.06 11 LEU B O 1
ATOM 848 N N . ASP B 1 12 ? -2.57 -0.328 -14.336 1 94.25 12 ASP B N 1
ATOM 849 C CA . ASP B 1 12 ? -2.229 0.958 -13.734 1 94.25 12 ASP B CA 1
ATOM 850 C C . ASP B 1 12 ? -3.289 2.01 -14.047 1 94.25 12 ASP B C 1
ATOM 852 O O . ASP B 1 12 ? -3.432 2.434 -15.195 1 94.25 12 ASP B O 1
ATOM 856 N N . TYR B 1 13 ? -4.004 2.406 -13.023 1 94.12 13 TYR B N 1
ATOM 857 C CA . TYR B 1 13 ? -5.039 3.418 -13.188 1 94.12 13 TYR B CA 1
ATOM 858 C C . TYR B 1 13 ? -4.465 4.82 -13.016 1 94.12 13 TYR B C 1
ATOM 860 O O . TYR B 1 13 ? -5.188 5.812 -13.133 1 94.12 13 TYR B O 1
ATOM 868 N N . SER B 1 14 ? -3.186 4.898 -12.773 1 95.06 14 SER B N 1
ATOM 869 C CA . SER B 1 14 ? -2.574 6.168 -12.406 1 95.06 14 SER B CA 1
ATOM 870 C C . SER B 1 14 ? -2.512 7.121 -13.594 1 95.06 14 SER B C 1
ATOM 872 O O . SER B 1 14 ? -2.381 6.688 -14.734 1 95.06 14 SER B O 1
ATOM 874 N N . ASP B 1 15 ? -2.664 8.414 -13.273 1 95.62 15 ASP B N 1
ATOM 875 C CA . ASP B 1 15 ? -2.371 9.484 -14.211 1 95.62 15 ASP B CA 1
ATOM 876 C C . ASP B 1 15 ? -0.878 9.812 -14.227 1 95.62 15 ASP B C 1
ATOM 878 O O . ASP B 1 15 ? -0.278 10.047 -13.18 1 95.62 15 ASP B O 1
ATOM 882 N N . GLU B 1 16 ? -0.273 9.836 -15.469 1 95.81 16 GLU B N 1
ATOM 883 C CA . GLU B 1 16 ? 1.153 10.109 -15.602 1 95.81 16 GLU B CA 1
ATOM 884 C C . GLU B 1 16 ? 1.544 11.383 -14.859 1 95.81 16 GLU B C 1
ATOM 886 O O . GLU B 1 16 ? 2.646 11.477 -14.32 1 95.81 16 GLU B O 1
ATOM 891 N N . GLN B 1 17 ? 0.687 12.336 -14.773 1 96.62 17 GLN B N 1
ATOM 892 C CA . GLN B 1 17 ? 0.977 13.656 -14.234 1 96.62 17 GLN B CA 1
ATOM 893 C C . GLN B 1 17 ? 1.297 13.594 -12.742 1 96.62 17 GLN B C 1
ATOM 895 O O . GLN B 1 17 ? 2.002 14.453 -12.211 1 96.62 17 GLN B O 1
ATOM 900 N N . VAL B 1 18 ? 0.778 12.547 -12.086 1 95.56 18 VAL B N 1
ATOM 901 C CA . VAL B 1 18 ? 0.96 12.484 -10.641 1 95.56 18 VAL B CA 1
ATOM 902 C C . VAL B 1 18 ? 2.424 12.188 -10.312 1 95.56 18 VAL B C 1
ATOM 904 O O . VAL B 1 18 ? 2.881 12.43 -9.195 1 95.56 18 VAL B O 1
ATOM 907 N N . PHE B 1 19 ? 3.145 11.656 -11.266 1 96.69 19 PHE B N 1
ATOM 908 C CA . PHE B 1 19 ? 4.523 11.242 -11.023 1 96.69 19 PHE B CA 1
ATOM 909 C C . PHE B 1 19 ? 5.496 12.336 -11.461 1 96.69 19 PHE B C 1
ATOM 911 O O . PHE B 1 19 ? 6.711 12.18 -11.336 1 96.69 19 PHE B O 1
ATOM 918 N N . PHE B 1 20 ? 4.875 13.445 -11.961 1 94.31 20 PHE B N 1
ATOM 919 C CA . PHE B 1 20 ? 5.727 14.555 -12.359 1 94.31 20 PHE B CA 1
ATOM 920 C C . PHE B 1 20 ? 6.523 15.086 -11.172 1 94.31 20 PHE B C 1
ATOM 922 O O . PHE B 1 20 ? 5.977 15.258 -10.078 1 94.31 20 PHE B O 1
ATOM 929 N N . GLU B 1 21 ? 7.801 15.289 -11.273 1 93.5 21 GLU B N 1
ATOM 930 C CA . GLU B 1 21 ? 8.703 15.836 -10.266 1 93.5 21 GLU B CA 1
ATOM 931 C C . GLU B 1 21 ? 9.023 14.805 -9.188 1 93.5 21 GLU B C 1
ATOM 933 O O . GLU B 1 21 ? 9.32 15.164 -8.047 1 93.5 21 GLU B O 1
ATOM 938 N N . THR B 1 22 ? 8.641 13.594 -9.398 1 95 22 THR B N 1
ATOM 939 C CA . THR B 1 22 ? 9.039 12.492 -8.523 1 95 22 THR B CA 1
ATOM 940 C C . THR B 1 22 ? 10.133 11.656 -9.18 1 95 22 THR B C 1
ATOM 942 O O . THR B 1 22 ? 10.492 11.891 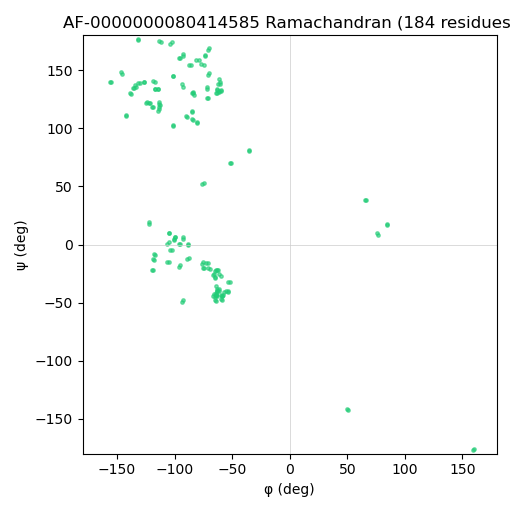-10.336 1 95 22 THR B O 1
ATOM 945 N N . LYS B 1 23 ? 10.688 10.734 -8.484 1 93.69 23 LYS B N 1
ATOM 946 C CA . LYS B 1 23 ? 11.695 9.828 -9.031 1 93.69 23 LYS B CA 1
ATOM 947 C C . LYS B 1 23 ? 11.047 8.547 -9.57 1 93.69 23 LYS B C 1
ATOM 949 O O . LYS B 1 23 ? 11.742 7.609 -9.953 1 93.69 23 LYS B O 1
ATOM 954 N N . LEU B 1 24 ? 9.727 8.555 -9.562 1 96 24 LEU B N 1
ATOM 955 C CA . LEU B 1 24 ? 8.992 7.359 -9.961 1 96 24 LEU B CA 1
ATOM 956 C C . LEU B 1 24 ? 8.633 7.41 -11.445 1 96 24 LEU B C 1
ATOM 958 O O . LEU B 1 24 ? 8.203 8.453 -11.945 1 96 24 LEU B O 1
ATOM 962 N N . GLU B 1 25 ? 8.789 6.34 -12.039 1 96.19 25 GLU B N 1
ATOM 963 C CA . GLU B 1 25 ? 8.539 6.246 -13.469 1 96.19 25 GLU B CA 1
ATOM 964 C C . GLU B 1 25 ? 7.074 5.926 -13.758 1 96.19 25 GLU B C 1
ATOM 966 O O . GLU B 1 25 ? 6.391 5.324 -12.93 1 96.19 25 GLU B O 1
ATOM 971 N N . TRP B 1 26 ? 6.629 6.332 -14.961 1 96.12 26 TRP B N 1
ATOM 972 C CA . TRP B 1 26 ? 5.336 5.98 -15.539 1 96.12 26 TRP B CA 1
ATOM 973 C C . TRP B 1 26 ? 5.488 5.57 -17 1 96.12 26 TRP B C 1
ATOM 975 O O . TRP B 1 26 ? 6.234 6.199 -17.75 1 96.12 26 TRP B O 1
ATOM 985 N N . PRO B 1 27 ? 4.926 4.664 -17.453 1 95.06 27 PRO B N 1
ATOM 986 C CA . PRO B 1 27 ? 4.141 3.686 -16.703 1 95.06 27 PRO B CA 1
ATOM 987 C C . PRO B 1 27 ? 5.012 2.777 -15.828 1 95.06 27 PRO B C 1
ATOM 989 O O . PRO B 1 27 ? 6.238 2.816 -15.93 1 95.06 27 PRO B O 1
ATOM 992 N N . ARG B 1 28 ? 4.277 2.025 -14.961 1 95.12 28 ARG B N 1
ATOM 993 C CA . ARG B 1 28 ? 4.996 1.028 -14.172 1 95.12 28 ARG B CA 1
ATOM 994 C C . ARG B 1 28 ? 5.238 -0.238 -14.984 1 95.12 28 ARG B C 1
ATOM 996 O O . ARG B 1 28 ? 4.559 -0.481 -15.984 1 95.12 28 ARG B O 1
ATOM 1003 N N . PHE B 1 29 ? 6.273 -0.997 -14.5 1 97.25 29 PHE B N 1
ATOM 1004 C CA . PHE B 1 29 ? 6.543 -2.287 -15.125 1 97.25 29 PHE B CA 1
ATOM 1005 C C . PHE B 1 29 ? 6.84 -3.348 -14.078 1 97.25 29 PHE B C 1
ATOM 1007 O O . PHE B 1 29 ? 7.641 -3.119 -13.164 1 97.25 29 PHE B O 1
ATOM 1014 N N . SER B 1 30 ? 6.148 -4.492 -14.172 1 97.19 30 SER B N 1
ATOM 1015 C CA . SER B 1 30 ? 6.34 -5.621 -13.266 1 97.19 30 SER B CA 1
ATOM 1016 C C . SER B 1 30 ? 6.52 -6.922 -14.039 1 97.19 30 SER B C 1
ATOM 1018 O O . SER B 1 30 ? 5.859 -7.145 -15.062 1 97.19 30 SER B O 1
ATOM 1020 N N . TYR B 1 31 ? 7.441 -7.785 -13.602 1 96.94 31 TYR B N 1
ATOM 1021 C CA . TYR B 1 31 ? 7.578 -9.117 -14.188 1 96.94 31 TYR B CA 1
ATOM 1022 C C . TYR B 1 31 ? 6.332 -9.953 -13.922 1 96.94 31 TYR B C 1
ATOM 1024 O O . TYR B 1 31 ? 6.012 -10.859 -14.695 1 96.94 31 TYR B O 1
ATOM 1032 N N . ASP B 1 32 ? 5.641 -9.656 -12.797 1 96.56 32 ASP B N 1
ATOM 1033 C CA . ASP B 1 32 ? 4.371 -10.328 -12.539 1 96.56 32 ASP B CA 1
ATOM 1034 C C . ASP B 1 32 ? 3.234 -9.68 -13.328 1 96.56 32 ASP B C 1
ATOM 1036 O O . ASP B 1 32 ? 2.682 -8.656 -12.906 1 96.56 32 ASP B O 1
ATOM 1040 N N . ASN B 1 33 ? 2.805 -10.312 -14.336 1 95.94 33 ASN B N 1
ATOM 1041 C CA . ASN B 1 33 ? 1.774 -9.742 -15.203 1 95.94 33 ASN B CA 1
ATOM 1042 C C . ASN B 1 33 ? 0.397 -10.32 -14.883 1 95.94 33 ASN B C 1
ATOM 1044 O O . ASN B 1 33 ? -0.576 -10.031 -15.586 1 95.94 33 ASN B O 1
ATOM 1048 N N . ASN B 1 34 ? 0.382 -11.094 -13.828 1 95.62 34 ASN B N 1
ATOM 1049 C CA . ASN B 1 34 ? -0.897 -11.695 -13.469 1 95.62 34 ASN B CA 1
ATOM 1050 C C . ASN B 1 34 ? -1.753 -10.742 -12.641 1 95.62 34 ASN B C 1
ATOM 1052 O O . ASN B 1 34 ? -1.257 -10.109 -11.703 1 95.62 34 ASN B O 1
ATOM 1056 N N . LEU B 1 35 ? -3.041 -10.602 -13.062 1 96 35 LEU B N 1
ATOM 1057 C CA . LEU B 1 35 ? -4.074 -9.852 -12.359 1 96 35 LEU B CA 1
ATOM 1058 C C . LEU B 1 35 ? -5.172 -10.781 -11.852 1 96 35 LEU B C 1
ATOM 1060 O O . LEU B 1 35 ? -5.715 -11.578 -12.625 1 96 35 LEU B O 1
ATOM 1064 N N . ASN B 1 36 ? -5.332 -10.75 -10.57 1 94.5 36 ASN B N 1
ATOM 1065 C CA . ASN B 1 36 ? -6.441 -11.531 -10.047 1 94.5 36 ASN B CA 1
ATOM 1066 C C . ASN B 1 36 ? -7.547 -10.641 -9.484 1 94.5 36 ASN B C 1
ATOM 1068 O O . ASN B 1 36 ? -7.43 -9.414 -9.5 1 94.5 36 ASN B O 1
ATOM 1072 N N . LYS B 1 37 ? -8.656 -11.258 -9.086 1 94.31 37 LYS B N 1
ATOM 1073 C CA . LYS B 1 37 ? -9.828 -10.516 -8.609 1 94.31 37 LYS B CA 1
ATOM 1074 C C . LYS B 1 37 ? -9.461 -9.641 -7.418 1 94.31 37 LYS B C 1
ATOM 1076 O O . LYS B 1 37 ? -9.898 -8.484 -7.34 1 94.31 37 LYS B O 1
ATOM 1081 N N . ARG B 1 38 ? -8.688 -10.148 -6.48 1 91.5 38 ARG B N 1
ATOM 1082 C CA . ARG B 1 38 ? -8.273 -9.398 -5.301 1 91.5 38 ARG B CA 1
ATOM 1083 C C . ARG B 1 38 ? -7.414 -8.195 -5.691 1 91.5 38 ARG B C 1
ATOM 1085 O O . ARG B 1 38 ? -7.559 -7.109 -5.121 1 91.5 38 ARG B O 1
ATOM 1092 N N . GLY B 1 39 ? -6.535 -8.445 -6.691 1 94.19 39 GLY B N 1
ATOM 1093 C CA . GLY B 1 39 ? -5.727 -7.355 -7.215 1 94.19 39 GLY B CA 1
ATOM 1094 C C . GLY B 1 39 ? -6.551 -6.242 -7.832 1 94.19 39 GLY B C 1
ATOM 1095 O O . GLY B 1 39 ? -6.273 -5.062 -7.613 1 94.19 39 GLY B O 1
ATOM 1096 N N . THR B 1 40 ? -7.602 -6.629 -8.516 1 95.06 40 THR B N 1
ATOM 1097 C CA . THR B 1 40 ? -8.484 -5.652 -9.148 1 95.06 40 THR B CA 1
ATOM 1098 C C . THR B 1 40 ? -9.211 -4.82 -8.094 1 95.06 40 THR B C 1
ATOM 1100 O O . THR B 1 40 ? -9.281 -3.596 -8.203 1 95.06 40 THR B O 1
ATOM 1103 N N . LEU B 1 41 ? -9.688 -5.461 -7.129 1 93.38 41 LEU B N 1
ATOM 1104 C CA . LEU B 1 41 ? -10.391 -4.77 -6.055 1 93.38 41 LEU B CA 1
ATOM 1105 C C . LEU B 1 41 ? -9.453 -3.828 -5.305 1 93.38 41 LEU B C 1
ATOM 1107 O O . LEU B 1 41 ? -9.828 -2.695 -4.992 1 93.38 41 LEU B O 1
ATOM 1111 N N . LEU B 1 42 ? -8.32 -4.312 -5.043 1 93.19 42 LEU B N 1
ATOM 1112 C CA . LEU B 1 42 ? -7.324 -3.486 -4.367 1 93.19 42 LEU B CA 1
ATOM 1113 C C . LEU B 1 42 ? -7.004 -2.242 -5.191 1 93.19 42 LEU B C 1
ATOM 1115 O O . LEU B 1 42 ? -6.992 -1.128 -4.66 1 93.19 42 LEU B O 1
ATOM 1119 N N . LEU B 1 43 ? -6.777 -2.441 -6.465 1 95.19 43 LEU B N 1
ATOM 1120 C CA . LEU B 1 43 ? -6.465 -1.335 -7.359 1 95.19 43 LEU B CA 1
ATOM 1121 C C . LEU B 1 43 ? -7.59 -0.307 -7.367 1 95.19 43 LEU B C 1
ATOM 1123 O O . LEU B 1 43 ? -7.336 0.899 -7.328 1 95.19 43 LEU B O 1
ATOM 1127 N N . GLU B 1 44 ? -8.742 -0.774 -7.441 1 94.12 44 GLU B N 1
ATOM 1128 C CA . GLU B 1 44 ? -9.898 0.118 -7.477 1 94.12 44 GLU B CA 1
ATOM 1129 C C . GLU B 1 44 ? -10.023 0.91 -6.18 1 94.12 44 GLU B C 1
ATOM 1131 O O . GLU B 1 44 ? -10.281 2.115 -6.203 1 94.12 44 GLU B O 1
ATOM 1136 N N . MET B 1 45 ? -9.828 0.214 -5.105 1 90.75 45 MET B N 1
ATOM 1137 C CA . MET B 1 45 ? -9.914 0.87 -3.805 1 90.75 45 MET B CA 1
ATOM 1138 C C . MET B 1 45 ? -8.812 1.918 -3.652 1 90.75 45 MET B C 1
ATOM 1140 O O . MET B 1 45 ? -9.086 3.059 -3.275 1 90.75 45 MET B O 1
ATOM 1144 N N . MET B 1 46 ? -7.605 1.482 -3.988 1 93.06 46 MET B N 1
ATOM 1145 C CA . MET B 1 46 ? -6.469 2.389 -3.855 1 93.06 46 MET B CA 1
ATOM 1146 C C . MET B 1 46 ? -6.609 3.584 -4.789 1 93.06 46 MET B C 1
ATOM 1148 O O . MET B 1 46 ? -6.305 4.715 -4.406 1 93.06 46 MET B O 1
ATOM 1152 N N . ASP B 1 47 ? -7.152 3.338 -5.914 1 93.25 47 ASP B N 1
ATOM 1153 C CA . ASP B 1 47 ? -7.367 4.422 -6.867 1 93.25 47 ASP B CA 1
ATOM 1154 C C . ASP B 1 47 ? -8.391 5.426 -6.332 1 93.25 47 ASP B C 1
ATOM 1156 O O . ASP B 1 47 ? -8.211 6.637 -6.48 1 93.25 47 ASP B O 1
ATOM 1160 N N . SER B 1 48 ? -9.367 4.938 -5.789 1 90.5 48 SER B N 1
ATOM 1161 C CA . SER B 1 48 ? -10.422 5.797 -5.262 1 90.5 48 SER B CA 1
ATOM 1162 C C . SER B 1 48 ? -9.906 6.66 -4.113 1 90.5 48 SER B C 1
ATOM 1164 O O . SER B 1 48 ? -10.469 7.719 -3.82 1 90.5 48 SER B O 1
ATOM 1166 N N . LEU B 1 49 ? -8.836 6.176 -3.502 1 88.38 49 LEU B N 1
ATOM 1167 C CA . LEU B 1 49 ? -8.25 6.902 -2.383 1 88.38 49 LEU B CA 1
ATOM 1168 C C . LEU B 1 49 ? -7.027 7.699 -2.834 1 88.38 49 LEU B C 1
ATOM 1170 O O . LEU B 1 49 ? -6.328 8.289 -2.008 1 88.38 49 LEU B O 1
ATOM 1174 N N . ASN B 1 50 ? -6.734 7.719 -4.113 1 92.56 50 ASN B N 1
ATOM 1175 C CA . ASN B 1 50 ? -5.621 8.445 -4.719 1 92.56 50 ASN B CA 1
ATOM 1176 C C . ASN B 1 50 ? -4.277 7.891 -4.246 1 92.56 50 ASN B C 1
ATOM 1178 O O . ASN B 1 50 ? -3.371 8.656 -3.908 1 92.56 50 ASN B O 1
ATOM 1182 N N . PHE B 1 51 ? -4.25 6.609 -4.117 1 94.56 51 PHE B N 1
ATOM 1183 C CA . PHE B 1 51 ? -2.994 5.926 -3.832 1 94.56 51 PHE B CA 1
ATOM 1184 C C . PHE B 1 51 ? -2.422 5.297 -5.098 1 94.56 51 PHE B C 1
ATOM 1186 O O . PHE B 1 51 ? -3.172 4.82 -5.953 1 94.56 51 PHE B O 1
ATOM 1193 N N . GLU B 1 52 ? -1.093 5.312 -5.176 1 96.44 52 GLU B N 1
ATOM 1194 C CA . GLU B 1 52 ? -0.367 4.727 -6.297 1 96.44 52 GLU B CA 1
ATOM 1195 C C . GLU B 1 52 ? 0.513 3.564 -5.84 1 96.44 52 GLU B C 1
ATOM 1197 O O . GLU B 1 52 ? 1.144 3.637 -4.781 1 96.44 52 GLU B O 1
ATOM 1202 N N . VAL B 1 53 ? 0.476 2.492 -6.539 1 96.69 53 VAL B N 1
ATOM 1203 C CA . VAL B 1 53 ? 1.443 1.423 -6.312 1 96.69 53 VAL B CA 1
ATOM 1204 C C . VAL B 1 53 ? 2.816 1.85 -6.828 1 96.69 53 VAL B C 1
ATOM 1206 O O . VAL B 1 53 ? 2.945 2.305 -7.969 1 96.69 53 VAL B O 1
ATOM 1209 N N . CYS B 1 54 ? 3.846 1.644 -6.082 1 95.5 54 CYS B N 1
ATOM 1210 C CA . CYS B 1 54 ? 5.156 2.203 -6.395 1 95.5 54 CYS B CA 1
ATOM 1211 C C . CYS B 1 54 ? 6.094 1.13 -6.934 1 95.5 54 CYS B C 1
ATOM 1213 O O . CYS B 1 54 ? 7.129 1.443 -7.523 1 95.5 54 CYS B O 1
ATOM 1215 N N . ASN B 1 55 ? 5.742 -0.125 -6.766 1 94.12 55 ASN B N 1
ATOM 1216 C CA . ASN B 1 55 ? 6.574 -1.199 -7.301 1 94.12 55 ASN B CA 1
ATOM 1217 C C . ASN B 1 55 ? 6.715 -1.094 -8.82 1 94.12 55 ASN B C 1
ATOM 1219 O O . ASN B 1 55 ? 5.727 -0.899 -9.523 1 94.12 55 ASN B O 1
ATOM 1223 N N . GLY B 1 56 ? 8.039 -1.23 -9.188 1 95.81 56 GLY B N 1
ATOM 1224 C CA . GLY B 1 56 ? 8.297 -1.214 -10.617 1 95.81 56 GLY B CA 1
ATOM 1225 C C . GLY B 1 56 ? 8.43 0.188 -11.188 1 95.81 56 GLY B C 1
ATOM 1226 O O . GLY B 1 56 ? 8.312 0.387 -12.398 1 95.81 56 GLY B O 1
ATOM 1227 N N . ARG B 1 57 ? 8.641 1.182 -10.266 1 96.38 57 ARG B N 1
ATOM 1228 C CA . ARG B 1 57 ? 8.711 2.562 -10.734 1 96.38 57 ARG B CA 1
ATOM 1229 C C . ARG B 1 57 ? 10.07 3.182 -10.422 1 96.38 57 ARG B C 1
ATOM 1231 O O . ARG B 1 57 ? 10.43 4.219 -10.977 1 96.38 57 ARG B O 1
ATOM 1238 N N . THR B 1 58 ? 10.789 2.658 -9.461 1 94.69 58 THR B N 1
ATOM 1239 C CA . THR B 1 58 ? 12.039 3.273 -9.047 1 94.69 58 THR B CA 1
ATOM 1240 C C . THR B 1 58 ? 13.219 2.672 -9.805 1 94.69 58 THR B C 1
ATOM 1242 O O . THR B 1 58 ? 13.102 1.599 -10.398 1 94.69 58 THR B O 1
ATOM 1245 N N . LYS B 1 59 ? 14.305 3.311 -9.812 1 92.81 59 LYS B N 1
ATOM 1246 C CA . LYS B 1 59 ? 15.492 2.896 -10.555 1 92.81 59 LYS B CA 1
ATOM 1247 C C . LYS B 1 59 ? 15.914 1.479 -10.18 1 92.81 59 LYS B C 1
ATOM 1249 O O . LYS B 1 59 ? 16.234 0.67 -11.055 1 92.81 59 LYS B O 1
ATOM 1254 N N . SER B 1 60 ? 15.883 1.027 -8.945 1 91.94 60 SER B N 1
ATOM 1255 C CA . SER B 1 60 ? 16.391 -0.258 -8.477 1 91.94 60 SER B CA 1
ATOM 1256 C C . SER B 1 60 ? 15.32 -1.341 -8.562 1 91.94 60 SER B C 1
ATOM 1258 O O . SER B 1 60 ? 15.625 -2.531 -8.461 1 91.94 60 SER B O 1
ATOM 1260 N N . ASP B 1 61 ? 14.141 -0.868 -8.781 1 91.31 61 ASP B N 1
ATOM 1261 C CA . ASP B 1 61 ? 13.039 -1.83 -8.727 1 91.31 61 ASP B CA 1
ATOM 1262 C C . ASP B 1 61 ? 12.258 -1.846 -10.039 1 91.31 61 ASP B C 1
ATOM 1264 O O . ASP B 1 61 ? 11.086 -2.215 -10.062 1 91.31 61 ASP B O 1
ATOM 1268 N N . ARG B 1 62 ? 12.867 -1.356 -11.102 1 93.19 62 ARG B N 1
ATOM 1269 C CA . ARG B 1 62 ? 12.211 -1.406 -12.406 1 93.19 62 ARG B CA 1
ATOM 1270 C C . ARG B 1 62 ? 12.961 -2.322 -13.367 1 93.19 62 ARG B C 1
ATOM 1272 O O . ARG B 1 62 ? 14.07 -2.006 -13.789 1 93.19 62 ARG B O 1
ATOM 1279 N N . PRO B 1 63 ? 12.344 -3.494 -13.82 1 96.5 63 PRO B N 1
ATOM 1280 C CA . PRO B 1 63 ? 10.984 -3.922 -13.484 1 96.5 63 PRO B CA 1
ATOM 1281 C C . PRO B 1 63 ? 10.883 -4.508 -12.07 1 96.5 63 PRO B C 1
ATOM 1283 O O . PRO B 1 63 ? 11.891 -4.934 -11.508 1 96.5 63 PRO B O 1
ATOM 1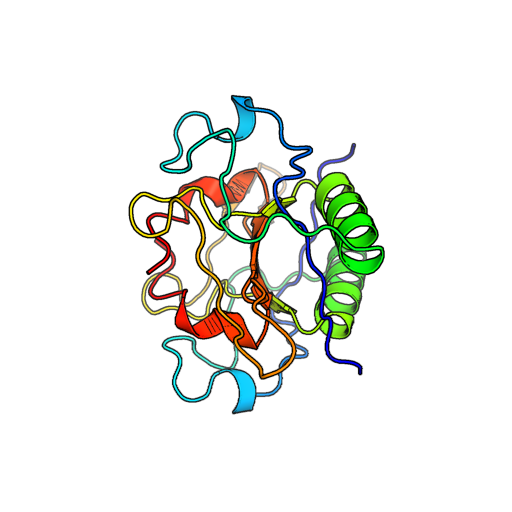286 N N . ALA B 1 64 ? 9.586 -4.406 -11.531 1 94.81 64 ALA B N 1
ATOM 1287 C CA . ALA B 1 64 ? 9.336 -5.066 -10.25 1 94.81 64 ALA B CA 1
ATOM 1288 C C . ALA B 1 64 ? 9.516 -6.578 -10.367 1 94.81 64 ALA B C 1
ATOM 1290 O O . ALA B 1 64 ? 9 -7.199 -11.305 1 94.81 64 ALA B O 1
ATOM 1291 N N . HIS B 1 65 ? 10.203 -7.156 -9.43 1 93 65 HIS B N 1
ATOM 1292 C CA . HIS B 1 65 ? 10.531 -8.578 -9.469 1 93 65 HIS B CA 1
ATOM 1293 C C . HIS B 1 65 ? 9.539 -9.398 -8.656 1 93 65 HIS B C 1
ATOM 1295 O O . HIS B 1 65 ? 8.891 -8.875 -7.75 1 93 65 HIS B O 1
ATOM 1301 N N . PHE B 1 66 ? 9.5 -10.641 -8.945 1 93.25 66 PHE B N 1
ATOM 1302 C CA . PHE B 1 66 ? 8.758 -11.586 -8.117 1 93.25 66 PHE B CA 1
ATOM 1303 C C . PHE B 1 66 ? 9.328 -11.633 -6.711 1 93.25 66 PHE B C 1
ATOM 1305 O O . PHE B 1 66 ? 10.547 -11.586 -6.527 1 93.25 66 PHE B O 1
ATOM 1312 N N . THR B 1 67 ? 8.469 -11.672 -5.73 1 89 67 THR B N 1
ATOM 1313 C CA . THR B 1 67 ? 8.945 -11.711 -4.352 1 89 67 THR B CA 1
ATOM 1314 C C . THR B 1 67 ? 8.492 -12.984 -3.656 1 89 67 THR B C 1
ATOM 1316 O O . THR B 1 67 ? 8.945 -13.297 -2.553 1 89 67 THR B O 1
ATOM 1319 N N . TYR B 1 68 ? 7.598 -13.672 -4.25 1 90.06 68 TYR B N 1
ATOM 1320 C CA . TYR B 1 68 ? 7.141 -14.969 -3.768 1 90.06 68 TYR B CA 1
ATOM 1321 C C . TYR B 1 68 ? 7.355 -16.047 -4.82 1 90.06 68 TYR B C 1
ATOM 1323 O O . TYR B 1 68 ? 6.938 -15.898 -5.969 1 90.06 68 TYR B O 1
ATOM 1331 N N . ILE B 1 69 ? 8.102 -17.016 -4.418 1 89.94 69 ILE B N 1
ATOM 1332 C CA . ILE B 1 69 ? 8.344 -18.141 -5.305 1 89.94 69 ILE B CA 1
ATOM 1333 C C . ILE B 1 69 ? 7.922 -19.438 -4.617 1 89.94 69 ILE B C 1
ATOM 1335 O O . ILE B 1 69 ? 8.344 -19.719 -3.492 1 89.94 69 ILE B O 1
ATOM 1339 N N . SER B 1 70 ? 7.059 -20.109 -5.246 1 90.31 70 SER B N 1
ATOM 1340 C CA . SER B 1 70 ? 6.602 -21.391 -4.734 1 90.31 70 SER B CA 1
ATOM 1341 C C . SER B 1 70 ? 6.617 -22.453 -5.828 1 90.31 70 SER B C 1
ATOM 1343 O O . SER B 1 70 ? 7.02 -22.188 -6.961 1 90.31 70 SER B O 1
ATOM 1345 N N . THR B 1 71 ? 6.32 -23.625 -5.488 1 92 71 THR B N 1
ATOM 1346 C CA . THR B 1 71 ? 6.27 -24.719 -6.441 1 92 71 THR B CA 1
ATOM 1347 C C . THR B 1 71 ? 5.207 -24.484 -7.508 1 92 71 THR B C 1
ATOM 1349 O O . THR B 1 71 ? 5.309 -24.984 -8.625 1 92 71 THR B O 1
ATOM 1352 N N . VAL B 1 72 ? 4.258 -23.641 -7.148 1 87.44 72 VAL B N 1
ATOM 1353 C CA . VAL B 1 72 ? 3.113 -23.453 -8.031 1 87.44 72 VAL B CA 1
ATOM 1354 C C . VAL B 1 72 ? 3.354 -22.234 -8.938 1 87.44 72 VAL B C 1
ATOM 1356 O O . VAL B 1 72 ? 2.729 -22.109 -9.992 1 87.44 72 VAL B O 1
ATOM 1359 N N . GLY B 1 73 ? 4.32 -21.422 -8.477 1 91.94 73 GLY B N 1
ATOM 1360 C CA . GLY B 1 73 ? 4.574 -20.25 -9.312 1 91.94 73 GLY B CA 1
ATOM 1361 C C . GLY B 1 73 ? 5.258 -19.125 -8.57 1 91.94 73 GLY B C 1
ATOM 1362 O O . GLY B 1 73 ? 5.773 -19.312 -7.469 1 91.94 73 GLY B O 1
ATOM 1363 N N . LYS B 1 74 ? 5.445 -18.016 -9.289 1 94.38 74 LYS B N 1
ATOM 1364 C CA . LYS B 1 74 ? 6.062 -16.797 -8.758 1 94.38 74 LYS B CA 1
ATOM 1365 C C . LYS B 1 74 ? 5.086 -15.633 -8.781 1 94.38 74 LYS B C 1
ATOM 1367 O O . LYS B 1 74 ? 4.203 -15.57 -9.641 1 94.38 74 LYS B O 1
ATOM 1372 N N . SER B 1 75 ? 5.109 -14.82 -7.719 1 93.19 75 SER B N 1
ATOM 1373 C CA . SER B 1 75 ? 4.215 -13.672 -7.672 1 93.19 75 SER B CA 1
ATOM 1374 C C . SER B 1 75 ? 4.871 -12.492 -6.965 1 93.19 75 SER B C 1
ATOM 1376 O O . SER B 1 75 ? 5.82 -12.672 -6.199 1 93.19 75 SER B O 1
ATOM 1378 N N . LEU B 1 76 ? 4.547 -11.266 -7.395 1 92.44 76 LEU B N 1
ATOM 1379 C CA . LEU B 1 76 ? 4.871 -10.062 -6.641 1 92.44 76 LEU B CA 1
ATOM 1380 C C . LEU B 1 76 ? 3.818 -9.789 -5.57 1 92.44 76 LEU B C 1
ATOM 1382 O O . LEU B 1 76 ? 2.709 -9.352 -5.879 1 92.44 76 LEU B O 1
ATOM 1386 N N . ILE B 1 77 ? 4.199 -10.031 -4.328 1 88.88 77 ILE B N 1
ATOM 1387 C CA . ILE B 1 77 ? 3.201 -9.875 -3.275 1 88.88 77 ILE B CA 1
ATOM 1388 C C . ILE B 1 77 ? 3.639 -8.773 -2.312 1 88.88 77 ILE B C 1
ATOM 1390 O O . ILE B 1 77 ? 2.889 -8.391 -1.41 1 88.88 77 ILE B O 1
ATOM 1394 N N . ASP B 1 78 ? 4.895 -8.289 -2.494 1 89.06 78 ASP B N 1
ATOM 1395 C CA . ASP B 1 78 ? 5.359 -7.133 -1.737 1 89.06 78 ASP B CA 1
ATOM 1396 C C . ASP B 1 78 ? 4.941 -5.832 -2.414 1 89.06 78 ASP B C 1
ATOM 1398 O O . ASP B 1 78 ? 5.391 -5.531 -3.521 1 89.06 78 ASP B O 1
ATOM 1402 N N . MET B 1 79 ? 4.07 -5.113 -1.734 1 93.81 79 MET B N 1
ATOM 1403 C CA . MET B 1 79 ? 3.518 -3.928 -2.387 1 93.81 79 MET B CA 1
ATOM 1404 C C . MET B 1 79 ? 3.707 -2.689 -1.519 1 93.81 79 MET B C 1
ATOM 1406 O O . MET B 1 79 ? 3.525 -2.746 -0.301 1 93.81 79 MET B O 1
ATOM 1410 N N . VAL B 1 80 ? 4.055 -1.564 -2.133 1 94.44 80 VAL B N 1
ATOM 1411 C CA . VAL B 1 80 ? 4.195 -0.25 -1.517 1 94.44 80 VAL B CA 1
ATOM 1412 C C . VAL B 1 80 ? 3.215 0.73 -2.154 1 94.44 80 VAL B C 1
ATOM 1414 O O . VAL B 1 80 ? 3.254 0.956 -3.367 1 94.44 80 VAL B O 1
ATOM 1417 N N . TRP B 1 81 ? 2.338 1.229 -1.337 1 95.5 81 TRP B N 1
ATOM 1418 C CA . TRP B 1 81 ? 1.334 2.189 -1.782 1 95.5 81 TRP B CA 1
ATOM 1419 C C . TRP B 1 81 ? 1.55 3.547 -1.124 1 95.5 81 TRP B C 1
ATOM 1421 O O . TRP B 1 81 ? 1.811 3.627 0.079 1 95.5 81 TRP B O 1
ATOM 1431 N N . VAL B 1 82 ? 1.478 4.598 -1.999 1 95.06 82 VAL B N 1
ATOM 1432 C CA . VAL B 1 82 ? 1.723 5.957 -1.53 1 95.06 82 VAL B CA 1
ATOM 1433 C C . VAL B 1 82 ? 0.669 6.898 -2.105 1 95.06 82 VAL B C 1
ATOM 1435 O O . VAL B 1 82 ? 0.285 6.773 -3.271 1 95.06 82 VAL B O 1
ATOM 1438 N N . ASN B 1 83 ? 0.115 7.785 -1.252 1 93.75 83 ASN B N 1
ATOM 1439 C CA . ASN B 1 83 ? -0.84 8.727 -1.818 1 93.75 83 ASN B CA 1
ATOM 1440 C C . ASN B 1 83 ? -0.142 9.797 -2.654 1 93.75 83 ASN B C 1
ATOM 1442 O O . ASN B 1 83 ? 1.06 10.023 -2.5 1 93.75 83 ASN B O 1
ATOM 1446 N N . ASP B 1 84 ? -0.926 10.469 -3.479 1 92.25 84 ASP B N 1
ATOM 1447 C CA . ASP B 1 84 ? -0.411 11.359 -4.516 1 92.25 84 ASP B CA 1
ATOM 1448 C C . ASP B 1 84 ? 0.55 12.391 -3.928 1 92.25 84 ASP B C 1
ATOM 1450 O O . ASP B 1 84 ? 1.622 12.633 -4.484 1 92.25 84 ASP B O 1
ATOM 1454 N N . SER B 1 85 ? 0.249 12.93 -2.793 1 88.06 85 SER B N 1
ATOM 1455 C CA . SER B 1 85 ? 1.021 14.023 -2.211 1 88.06 85 SER B CA 1
ATOM 1456 C C . SER B 1 85 ? 2.336 13.516 -1.625 1 88.06 85 SER B C 1
ATOM 1458 O O . SER B 1 85 ? 3.271 14.297 -1.429 1 88.06 85 SER B O 1
ATOM 1460 N N . ALA B 1 86 ? 2.5 12.195 -1.414 1 90.88 86 ALA B N 1
ATOM 1461 C CA . ALA B 1 86 ? 3.643 11.648 -0.689 1 90.88 86 ALA B CA 1
ATOM 1462 C C . ALA B 1 86 ? 4.621 10.961 -1.641 1 90.88 86 ALA B C 1
ATOM 1464 O O . ALA B 1 86 ? 5.68 10.492 -1.222 1 90.88 86 ALA B O 1
ATOM 1465 N N . LEU B 1 87 ? 4.344 10.961 -2.91 1 93.25 87 LEU B N 1
ATOM 1466 C CA . LEU B 1 87 ? 5.137 10.203 -3.875 1 93.25 87 LEU B CA 1
ATOM 1467 C C . LEU B 1 87 ? 6.59 10.672 -3.861 1 93.25 87 LEU B C 1
ATOM 1469 O O . LEU B 1 87 ? 7.504 9.875 -4.102 1 93.25 87 LEU B O 1
ATOM 1473 N N . LYS B 1 88 ? 6.805 11.906 -3.49 1 90.25 88 LYS B N 1
ATOM 1474 C CA . LYS B 1 88 ? 8.148 12.469 -3.48 1 90.25 88 LYS B CA 1
ATOM 1475 C C . LYS B 1 88 ? 8.984 11.875 -2.354 1 90.25 88 LYS B C 1
ATOM 1477 O O . LYS B 1 88 ? 10.219 11.984 -2.359 1 90.25 88 LYS B O 1
ATOM 1482 N N . LEU B 1 89 ? 8.359 11.227 -1.371 1 87.31 89 LEU B N 1
ATOM 1483 C CA . LEU B 1 89 ? 9.062 10.641 -0.237 1 87.31 89 LEU B CA 1
ATOM 1484 C C . LEU B 1 89 ? 9.781 9.359 -0.648 1 87.31 89 LEU B C 1
ATOM 1486 O O . LEU B 1 89 ? 10.68 8.891 0.06 1 87.31 89 LEU B O 1
ATOM 1490 N N . ILE B 1 90 ? 9.359 8.758 -1.753 1 88.31 90 ILE B N 1
ATOM 1491 C CA . ILE B 1 90 ? 9.945 7.512 -2.223 1 88.31 90 ILE B CA 1
ATOM 1492 C C . ILE B 1 90 ? 11.117 7.809 -3.154 1 88.31 90 ILE B C 1
ATOM 1494 O O . ILE B 1 90 ? 10.93 8.328 -4.254 1 88.31 90 ILE B O 1
ATOM 1498 N N . ASN B 1 91 ? 12.227 7.531 -2.727 1 87.06 91 ASN B N 1
ATOM 1499 C CA . ASN B 1 91 ? 13.422 7.746 -3.537 1 87.06 91 ASN B CA 1
ATOM 1500 C C . ASN B 1 91 ? 13.805 6.488 -4.309 1 87.06 91 ASN B C 1
ATOM 1502 O O . ASN B 1 91 ? 14.203 6.566 -5.473 1 87.06 91 ASN B O 1
ATOM 1506 N N . ASP B 1 92 ? 13.844 5.422 -3.586 1 89.19 92 ASP B N 1
ATOM 1507 C CA . ASP B 1 92 ? 14.195 4.129 -4.164 1 89.19 92 ASP B CA 1
ATOM 1508 C C . ASP B 1 92 ? 13.617 2.982 -3.338 1 89.19 92 ASP B C 1
ATOM 1510 O O . ASP B 1 92 ? 13.391 3.133 -2.137 1 89.19 92 ASP B O 1
ATOM 1514 N N . LEU B 1 93 ? 13.141 1.986 -3.988 1 83.88 93 LEU B N 1
ATOM 1515 C CA . LEU B 1 93 ? 12.742 0.744 -3.332 1 83.88 93 LEU B CA 1
ATOM 1516 C C . LEU B 1 93 ? 13.812 -0.328 -3.512 1 83.88 93 LEU B C 1
ATOM 1518 O O . LEU B 1 93 ? 14.18 -0.661 -4.641 1 83.88 93 LEU B O 1
ATOM 1522 N N . GLU B 1 94 ? 14.555 -0.521 -2.492 1 78.5 94 GLU B N 1
ATOM 1523 C CA . GLU B 1 94 ? 15.633 -1.505 -2.582 1 78.5 94 GLU B CA 1
ATOM 1524 C C . GLU B 1 94 ? 15.477 -2.592 -1.522 1 78.5 94 GLU B C 1
ATOM 1526 O O . GLU B 1 94 ? 14.93 -2.342 -0.446 1 78.5 94 GLU B O 1
#

Organism: Rhodnius prolixus (NCBI:txid13249)

pLDDT: mean 91.28, std 9.73, range [32.94, 97.25]

Foldseek 3Di:
DDLLQFAQAQDFPDDQVLCPPAQFAPPFAEPRRDGDPSNVVVRVVCVVVQKGKRARTHPVRNNPYFDDQDPVGTGNSDIDIDHSVCRNVDHDDD/DDLLQFAQAQDFPDDQVLCPPAQFAPPFAEPARDGDPSNVVVRVVCVVVQKGKRARTHPVRNNPYFDDQDPVGTGNRDIDIDHSVCRNVDHDDD

InterPro domains:
  IPR036691 Endonuclease/exonuclease/phosphatase superfamily [G3DSA:3.60.10.10] (1-94)
  IPR036691 Endonuclease/exonuclease/phosphatase superfamily [SSF56219] (1-90)

Secondary structure (DSSP, 8-state):
-------BTT-----GGGGTTSS--SS--BS---B-HHHHHHHHHHHHTTEEE-TT-SGGGSSBPP-EE-SS-EE----EEEEGGGGGG-----/-------BTT-----GGGGTTSS--SS--BS---B-HHHHHHHHHHHHTTEEE-TT-SGGGSSBPP-EE-SS-EE----EEEEGGGGGG-----

Sequence (188 aa):
MGDFNARVGNLDYSDEQVFFETKLEWPRFSYDNNLNKRGTLLLEMMDSLNFEVCNGRTKSDRPAHFTYISTVGKSLIDMVWVNDSALKLINDLEMGDFNARVGNLDYSDEQVFFETKLEWPRFSYDNNLNKRGTLLLEMMDSLNFEVCNGRTKSDRPAHFTYISTVGKSLIDMVWVNDSALKLINDLE